Protein AF-A0A832YLA7-F1 (afdb_monomer)

Sequence (355 aa):
MLIQFLTLPILIASNVNLYVVSFLPVITLATYFAMGPGAYLYIIHNMYDKNWKEKAMVMPYLIIYSIGMSVNNTVAVLDAVLGRKNEFLRTPKYGIVKNTDDWRAKAYNLPFSQTTLLELFFGIYGILGIFIAIFSGNPIWVPIIALQTIGFLYIACLSFSHTRFKRGDSKIVYTKTKEEKMADIIHKLAMAGIVAIICFGAYSSYTGYQNDVYPMDQSIGLFDRIMASSEPKTIIADINAIKGFIPTEGNAVWLFPTETTNFSRIQADLDVMEASAVKTSAVPRDSSAFHTGMMDISLRAEIIQGNMMDIVPYMYASVSNILFTCVWIAAIIGIFTILKRKKQHLESFDKSNGV

Solvent-accessible surface area (backbone atoms only — not comparable to full-atom values): 19770 Å² total; per-residue (Å²): 111,79,65,60,70,51,47,49,62,45,60,70,69,48,88,67,63,54,80,85,52,58,61,59,63,54,49,54,50,52,50,49,44,44,67,45,64,44,45,51,46,53,50,41,44,74,74,32,77,90,53,23,67,67,57,53,68,48,42,66,58,51,52,29,49,56,50,22,46,45,57,59,53,49,52,52,52,52,34,54,75,69,69,48,87,72,81,80,75,71,80,72,82,71,80,71,84,52,97,86,55,68,64,89,79,51,92,73,61,63,74,86,53,75,58,44,56,52,27,38,48,52,16,56,51,28,52,52,40,41,54,48,27,51,75,70,73,43,55,85,53,34,65,66,42,48,52,46,20,52,8,14,39,51,46,22,52,48,51,52,71,57,40,58,87,73,78,71,86,63,86,63,92,69,79,73,49,76,65,55,53,50,49,54,50,49,51,50,50,49,50,52,47,52,52,52,46,54,53,52,50,53,50,52,51,52,53,47,40,59,69,65,38,45,38,51,58,53,32,48,56,38,33,56,49,40,55,72,52,92,48,43,72,59,39,43,53,41,51,54,51,35,59,73,47,49,62,72,63,61,55,49,42,81,88,75,64,51,74,73,42,21,27,46,50,52,52,52,53,49,53,52,47,40,54,48,32,56,55,34,61,78,43,60,81,90,37,70,66,24,55,50,42,53,51,53,48,29,55,50,35,52,55,53,40,53,35,48,62,69,30,51,65,30,53,68,61,25,71,66,52,49,52,50,51,51,54,52,53,50,52,54,53,49,53,52,50,53,53,52,55,53,52,53,52,52,58,51,52,38,62,74,70,76,106

pLDDT: mean 81.03, std 13.6, range [38.81, 97.44]

Mean predicted aligned error: 13.99 Å

Radius of gyration: 29.58 Å; Cα contacts (8 Å, |Δi|>4): 270; chains: 1; bounding box: 75×43×90 Å

Structure (mmCIF, N/CA/C/O backbone):
data_AF-A0A832YLA7-F1
#
_entry.id   AF-A0A832YLA7-F1
#
loop_
_atom_site.group_PDB
_atom_site.id
_atom_site.type_symbol
_atom_site.label_atom_id
_atom_site.label_alt_id
_atom_site.label_comp_id
_atom_site.label_asym_id
_atom_site.label_entity_id
_atom_site.label_seq_id
_atom_site.pdbx_PDB_ins_code
_atom_site.Cartn_x
_atom_site.Cartn_y
_atom_site.Cartn_z
_atom_site.occupancy
_atom_site.B_iso_or_equiv
_atom_site.auth_seq_id
_atom_site.auth_comp_id
_atom_site.auth_asym_id
_atom_site.auth_atom_id
_atom_site.pdbx_PDB_model_num
ATOM 1 N N . MET A 1 1 ? -20.862 2.359 4.156 1.00 60.72 1 MET A N 1
ATOM 2 C CA . MET A 1 1 ? -19.852 2.987 5.033 1.00 60.72 1 MET A CA 1
ATOM 3 C C . MET A 1 1 ? -18.602 2.123 5.137 1.00 60.72 1 MET A C 1
ATOM 5 O O . MET A 1 1 ? -17.594 2.514 4.583 1.00 60.72 1 MET A O 1
ATOM 9 N N . LEU A 1 2 ? -18.645 0.887 5.654 1.00 67.06 2 LEU A N 1
ATOM 10 C CA . LEU A 1 2 ? -17.456 0.002 5.604 1.00 67.06 2 LEU A CA 1
ATOM 11 C C . LEU A 1 2 ? -16.980 -0.372 4.191 1.00 67.06 2 LEU A C 1
ATOM 13 O O . LEU A 1 2 ? -15.844 -0.792 4.016 1.00 67.06 2 LEU A O 1
ATOM 17 N N . ILE A 1 3 ? -17.817 -0.157 3.173 1.00 68.12 3 ILE A N 1
ATOM 18 C CA . ILE A 1 3 ? -17.434 -0.277 1.762 1.00 68.12 3 ILE A CA 1
ATOM 19 C C . ILE A 1 3 ? -16.282 0.665 1.366 1.00 68.12 3 ILE A C 1
ATOM 21 O O . ILE A 1 3 ? -15.605 0.392 0.381 1.00 68.12 3 ILE A O 1
ATOM 25 N N . GLN A 1 4 ? -15.999 1.710 2.162 1.00 70.88 4 GLN A N 1
ATOM 26 C CA . GLN A 1 4 ? -14.770 2.506 2.053 1.00 70.88 4 GLN A CA 1
ATOM 27 C C . GLN A 1 4 ? -13.506 1.637 2.127 1.00 70.88 4 GLN A C 1
ATOM 29 O O . GLN A 1 4 ? -12.491 1.981 1.540 1.00 70.88 4 GLN A O 1
ATOM 34 N N . PHE A 1 5 ? -13.552 0.473 2.778 1.00 69.56 5 PHE A N 1
ATOM 35 C CA . PHE A 1 5 ? -12.431 -0.467 2.780 1.00 69.56 5 PHE A CA 1
ATOM 36 C C . PHE A 1 5 ? -12.062 -0.961 1.374 1.00 69.56 5 PHE A C 1
ATOM 38 O O . PHE A 1 5 ? -10.908 -1.257 1.092 1.00 69.56 5 PHE A O 1
ATOM 45 N N . LEU A 1 6 ? -13.032 -1.032 0.465 1.00 73.94 6 LEU A N 1
ATOM 46 C CA . LEU A 1 6 ? -12.788 -1.476 -0.903 1.00 73.94 6 LEU A CA 1
ATOM 47 C C . LEU A 1 6 ? -12.338 -0.330 -1.811 1.00 73.94 6 LEU A C 1
ATOM 49 O O . LEU A 1 6 ? -11.821 -0.597 -2.889 1.00 73.94 6 LEU A O 1
ATOM 53 N N . THR A 1 7 ? -12.476 0.934 -1.393 1.00 70.81 7 THR A N 1
ATOM 54 C CA . THR A 1 7 ? -12.153 2.066 -2.274 1.00 70.81 7 THR A CA 1
ATOM 55 C C . THR A 1 7 ? -10.670 2.134 -2.586 1.00 70.81 7 THR A C 1
ATOM 57 O O . THR A 1 7 ? -10.315 2.447 -3.709 1.00 70.81 7 THR A O 1
ATOM 60 N N . LEU A 1 8 ? -9.799 1.824 -1.626 1.00 70.12 8 LEU A N 1
ATOM 61 C CA . LEU A 1 8 ? -8.351 1.878 -1.825 1.00 70.12 8 LEU A CA 1
ATOM 62 C C . LEU A 1 8 ? -7.829 0.767 -2.756 1.00 70.12 8 LEU A C 1
ATOM 64 O O . LEU A 1 8 ? -7.167 1.106 -3.733 1.00 70.12 8 LEU A O 1
ATOM 68 N N . PRO A 1 9 ? -8.163 -0.523 -2.541 1.00 71.19 9 PRO A N 1
ATOM 69 C CA . PRO A 1 9 ? -7.825 -1.588 -3.485 1.00 71.19 9 PRO A CA 1
ATOM 70 C C . PRO A 1 9 ? -8.371 -1.318 -4.885 1.00 71.19 9 PRO A C 1
ATOM 72 O O . PRO A 1 9 ? -7.670 -1.551 -5.861 1.00 71.19 9 PRO A O 1
ATOM 75 N N . ILE A 1 10 ? -9.594 -0.783 -4.983 1.00 72.12 10 ILE A N 1
ATOM 76 C CA . ILE A 1 10 ? -10.178 -0.396 -6.268 1.00 72.12 10 ILE A CA 1
ATOM 77 C C . ILE A 1 10 ? -9.364 0.733 -6.895 1.00 72.12 10 ILE A C 1
ATOM 79 O O . ILE A 1 10 ? -8.965 0.572 -8.032 1.00 72.12 10 ILE A O 1
ATOM 83 N N . LEU A 1 11 ? -9.064 1.820 -6.178 1.00 68.94 11 LEU A N 1
ATOM 84 C CA . LEU A 1 11 ? -8.303 2.956 -6.718 1.00 68.94 11 LEU A CA 1
ATOM 85 C C . LEU A 1 11 ? -6.899 2.568 -7.196 1.00 68.94 11 LEU A C 1
ATOM 87 O O . LEU A 1 11 ? -6.429 3.133 -8.176 1.00 68.94 11 LEU A O 1
ATOM 91 N N . ILE A 1 12 ? -6.248 1.622 -6.514 1.00 66.88 12 ILE A N 1
ATOM 92 C CA . ILE A 1 12 ? -4.908 1.135 -6.871 1.00 66.88 12 ILE A CA 1
ATOM 93 C C . ILE A 1 12 ? -4.976 0.153 -8.050 1.00 66.88 12 ILE A C 1
ATOM 95 O O . ILE A 1 12 ? -4.161 0.238 -8.959 1.00 66.88 12 ILE A O 1
ATOM 99 N N . ALA A 1 13 ? -5.940 -0.772 -8.056 1.00 65.50 13 ALA A N 1
ATOM 100 C CA . ALA A 1 13 ? -6.081 -1.767 -9.123 1.00 65.50 13 ALA A CA 1
ATOM 101 C C . ALA A 1 13 ? -6.734 -1.196 -10.392 1.00 65.50 13 ALA A C 1
ATOM 103 O O . ALA A 1 13 ? -6.559 -1.723 -11.491 1.00 65.50 13 ALA A O 1
ATOM 104 N N . SER A 1 14 ? -7.529 -0.135 -10.257 1.00 60.91 14 SER A N 1
ATOM 105 C CA . SER A 1 14 ? -8.216 0.496 -11.370 1.00 60.91 14 SER A CA 1
ATOM 106 C C . SER A 1 14 ? -7.261 1.443 -12.095 1.00 60.91 14 SER A C 1
ATOM 108 O O . SER A 1 14 ? -7.171 2.618 -11.750 1.00 60.91 14 SER A O 1
ATOM 110 N N . ASN A 1 15 ? -6.650 0.983 -13.188 1.00 56.97 15 ASN A N 1
ATOM 111 C CA . ASN A 1 15 ? -6.078 1.853 -14.232 1.00 56.97 15 ASN A CA 1
ATOM 112 C C . ASN A 1 15 ? -7.184 2.580 -15.034 1.00 56.97 15 ASN A C 1
ATOM 114 O O . ASN A 1 15 ? -7.098 2.765 -16.249 1.00 56.97 15 ASN A O 1
ATOM 118 N N . VAL A 1 16 ? -8.287 2.950 -14.378 1.00 54.94 16 VAL A N 1
ATOM 119 C CA . VAL A 1 16 ? -9.418 3.615 -15.019 1.00 54.94 16 VAL A CA 1
ATOM 120 C C . VAL A 1 16 ? -9.084 5.093 -15.090 1.00 54.94 16 VAL A C 1
ATOM 122 O O . VAL A 1 16 ? -9.250 5.839 -14.129 1.00 54.94 16 VAL A O 1
ATOM 125 N N . ASN A 1 17 ? -8.608 5.514 -16.255 1.00 54.09 17 ASN A N 1
ATOM 126 C CA . ASN A 1 17 ? -8.418 6.916 -16.565 1.00 54.09 17 ASN A CA 1
ATOM 127 C C . ASN A 1 17 ? -9.809 7.567 -16.691 1.00 54.09 17 ASN A C 1
ATOM 129 O O . ASN A 1 17 ? -10.453 7.499 -17.742 1.00 54.09 17 ASN A O 1
ATOM 133 N N . LEU A 1 18 ? -10.317 8.150 -15.596 1.00 53.28 18 LEU A N 1
ATOM 134 C CA . LEU A 1 18 ? -11.667 8.735 -15.530 1.00 53.28 18 LEU A CA 1
ATOM 135 C C . LEU A 1 18 ? -11.881 9.869 -16.546 1.00 53.28 18 LEU A C 1
ATOM 137 O O . LEU A 1 18 ? -13.016 10.280 -16.767 1.00 53.28 18 LEU A O 1
ATOM 141 N N . TYR A 1 19 ? -10.822 10.337 -17.211 1.00 51.25 19 TYR A N 1
ATOM 142 C CA . TYR A 1 19 ? -10.905 11.291 -18.312 1.00 51.25 19 TYR A CA 1
ATOM 143 C C . TYR A 1 19 ? -11.638 10.727 -19.543 1.00 51.25 19 TYR A C 1
ATOM 145 O O . TYR A 1 19 ? -12.353 11.463 -20.219 1.00 51.25 19 TYR A O 1
ATOM 153 N N . VAL A 1 20 ? -11.538 9.416 -19.801 1.00 54.56 20 VAL A N 1
ATOM 154 C CA . VAL A 1 20 ? -12.172 8.759 -20.964 1.00 54.56 20 VAL A CA 1
ATOM 155 C C . VAL A 1 20 ? -13.674 8.514 -20.733 1.00 54.56 20 VAL A C 1
ATOM 157 O O . VAL A 1 20 ? -14.444 8.432 -21.686 1.00 54.56 20 VAL A O 1
ATOM 160 N N . VAL A 1 21 ? -14.123 8.472 -19.468 1.00 56.97 21 VAL A N 1
ATOM 161 C CA . VAL A 1 21 ? -15.538 8.286 -19.084 1.00 56.97 21 VAL A CA 1
ATOM 162 C C . VAL A 1 21 ? -15.967 9.313 -18.024 1.00 56.97 21 VAL A C 1
ATOM 164 O O . VAL A 1 21 ? -16.554 8.982 -16.994 1.00 56.97 21 VAL A O 1
ATOM 167 N N . SER A 1 22 ? -15.669 10.590 -18.285 1.00 61.44 22 SER A N 1
ATOM 168 C CA . SER A 1 22 ? -15.817 11.712 -17.338 1.00 61.44 22 SER A CA 1
ATOM 169 C C . SER A 1 22 ? -17.222 11.860 -16.722 1.00 61.44 22 SER A C 1
ATOM 171 O O . SER A 1 22 ? -17.369 12.340 -15.598 1.00 61.44 22 SER A O 1
ATOM 173 N N . PHE A 1 23 ? -18.272 11.400 -17.410 1.00 69.88 23 PHE A N 1
ATOM 174 C CA . PHE A 1 23 ? -19.659 11.599 -16.982 1.00 69.88 23 PHE A CA 1
ATOM 175 C C . PHE A 1 23 ? -20.154 10.593 -15.926 1.00 69.88 23 PHE A C 1
ATOM 177 O O . PHE A 1 23 ? -20.950 10.964 -15.062 1.00 69.88 23 PHE A O 1
ATOM 184 N N . LEU A 1 24 ? -19.684 9.338 -15.938 1.00 71.50 24 LEU A N 1
ATOM 185 C CA . LEU A 1 24 ? -20.201 8.301 -15.027 1.00 71.50 24 LEU A CA 1
ATOM 186 C C . LEU A 1 24 ? -19.963 8.619 -13.540 1.00 71.50 24 LEU A C 1
ATOM 188 O O . LEU A 1 24 ? -20.919 8.530 -12.765 1.00 71.50 24 LEU A O 1
ATOM 192 N N . PRO A 1 25 ? -18.761 9.043 -13.106 1.00 72.56 25 PRO A N 1
ATOM 193 C CA . PRO A 1 25 ? -18.528 9.376 -11.702 1.00 72.56 25 PRO A CA 1
ATOM 194 C C . PRO A 1 25 ? -19.379 10.563 -11.237 1.00 72.56 25 PRO A C 1
ATOM 196 O O . PRO A 1 25 ? -19.907 10.557 -10.125 1.00 72.56 25 PRO A O 1
ATOM 199 N N . VAL A 1 26 ? -19.579 11.553 -12.112 1.00 77.88 26 VAL A N 1
ATOM 200 C CA . VAL A 1 26 ? -20.424 12.722 -11.834 1.00 77.88 26 VAL A CA 1
ATOM 201 C C . VAL A 1 26 ? -21.878 12.303 -11.634 1.00 77.88 26 VAL A C 1
ATOM 203 O O . VAL A 1 26 ? -22.492 12.734 -10.658 1.00 77.88 26 VAL A O 1
ATOM 206 N N . ILE A 1 27 ? -22.413 11.416 -12.485 1.00 83.12 27 ILE A N 1
ATOM 207 C CA . ILE A 1 27 ? -23.752 10.846 -12.279 1.00 83.12 27 ILE A CA 1
ATOM 208 C C . ILE A 1 27 ? -23.813 10.117 -10.941 1.00 83.12 27 ILE A C 1
ATOM 210 O O . ILE A 1 27 ? -24.736 10.358 -10.173 1.00 83.12 27 ILE A O 1
ATOM 214 N N . THR A 1 28 ? -22.839 9.256 -10.626 1.00 78.31 28 THR A N 1
ATOM 215 C CA . THR A 1 28 ? -22.884 8.488 -9.371 1.00 78.31 28 THR A CA 1
ATOM 216 C C . THR A 1 28 ? -22.879 9.387 -8.137 1.00 78.31 28 THR A C 1
ATOM 218 O O . THR A 1 28 ? -23.646 9.145 -7.206 1.00 78.31 28 THR A O 1
ATOM 221 N N . LEU A 1 29 ? -22.095 10.469 -8.150 1.00 79.94 29 LEU A N 1
ATOM 222 C CA . LEU A 1 29 ? -22.118 11.496 -7.110 1.00 79.94 29 LEU A CA 1
ATOM 223 C C . LEU A 1 29 ? -23.464 12.213 -7.059 1.00 79.94 29 LEU A C 1
ATOM 225 O O . LEU A 1 29 ? -24.044 12.334 -5.983 1.00 79.94 29 LEU A O 1
ATOM 229 N N . ALA A 1 30 ? -23.982 12.659 -8.204 1.00 84.62 30 ALA A N 1
ATOM 230 C CA . ALA A 1 30 ? -25.264 13.349 -8.279 1.00 84.62 30 ALA A CA 1
ATOM 231 C C . ALA A 1 30 ? -26.405 12.467 -7.751 1.00 84.62 30 ALA A C 1
ATOM 233 O O . ALA A 1 30 ? -27.198 12.923 -6.931 1.00 84.62 30 ALA A O 1
ATOM 234 N N . THR A 1 31 ? -26.447 11.191 -8.137 1.00 85.19 31 THR A N 1
ATOM 235 C CA . THR A 1 31 ? -27.413 10.210 -7.631 1.00 85.19 31 THR A CA 1
ATOM 236 C C . THR A 1 31 ? -27.228 9.967 -6.136 1.00 85.19 31 THR A C 1
ATOM 238 O O . THR A 1 31 ? -28.215 9.970 -5.404 1.00 85.19 31 THR A O 1
ATOM 241 N N . TYR A 1 32 ? -25.992 9.818 -5.650 1.00 83.81 32 TYR A N 1
ATOM 242 C CA . TYR A 1 32 ? -25.710 9.645 -4.221 1.00 83.81 32 TYR A CA 1
ATOM 243 C C . TYR A 1 32 ? -26.193 10.843 -3.392 1.00 83.81 32 TYR A C 1
ATOM 245 O O . TYR A 1 32 ? -26.870 10.669 -2.377 1.00 83.81 32 TYR A O 1
ATOM 253 N N . PHE A 1 33 ? -25.902 12.065 -3.843 1.00 85.00 33 PHE A N 1
ATOM 254 C CA . PHE A 1 33 ? -26.351 13.284 -3.176 1.00 85.00 33 PHE A CA 1
ATOM 255 C C . PHE A 1 33 ? -27.866 13.468 -3.262 1.00 85.00 33 PHE A C 1
ATOM 257 O O . PHE A 1 33 ? -28.482 13.836 -2.263 1.00 85.00 33 PHE A O 1
ATOM 264 N N . ALA A 1 34 ? -28.475 13.187 -4.415 1.00 86.88 34 ALA A N 1
ATOM 265 C CA . ALA A 1 34 ? -29.913 13.318 -4.613 1.00 86.88 34 ALA A CA 1
ATOM 266 C C . ALA A 1 34 ? -30.704 12.299 -3.781 1.00 86.88 34 ALA A C 1
ATOM 268 O O . ALA A 1 34 ? -31.639 12.683 -3.085 1.00 86.88 34 ALA A O 1
ATOM 269 N N . MET A 1 35 ? -30.322 11.017 -3.808 1.00 84.12 35 MET A N 1
ATOM 270 C CA . MET A 1 35 ? -31.043 9.956 -3.092 1.00 84.12 35 MET A CA 1
ATOM 271 C C . MET A 1 35 ? -30.726 9.913 -1.595 1.00 84.12 35 MET A C 1
ATOM 273 O O . MET A 1 35 ? -31.569 9.481 -0.815 1.00 84.12 35 MET A O 1
ATOM 277 N N . GLY A 1 36 ? -29.532 10.339 -1.180 1.00 83.50 36 GLY A N 1
ATOM 278 C CA . GLY A 1 36 ? -29.152 10.400 0.228 1.00 83.50 36 GLY A CA 1
ATOM 279 C C . GLY A 1 36 ? -29.579 11.727 0.874 1.00 83.50 36 GLY A C 1
ATOM 280 O O . GLY A 1 36 ? -30.744 11.878 1.248 1.00 83.50 36 GLY A O 1
ATOM 281 N N . PRO A 1 37 ? -28.663 12.705 1.025 1.00 85.38 37 PRO A N 1
ATOM 282 C CA . PRO A 1 37 ? -28.965 13.989 1.663 1.00 85.38 37 PRO A CA 1
ATOM 283 C C . PRO A 1 37 ? -30.142 14.751 1.035 1.00 85.38 37 PRO A C 1
ATOM 285 O O . PRO A 1 37 ? -30.946 15.332 1.759 1.00 85.38 37 PRO A O 1
ATOM 288 N N . GLY A 1 38 ? -30.268 14.744 -0.295 1.00 87.88 38 GLY A N 1
ATOM 289 C CA . GLY A 1 38 ? -31.299 15.481 -1.030 1.00 87.88 38 GLY A CA 1
ATOM 290 C C . GLY A 1 38 ? -32.716 14.993 -0.729 1.00 87.88 38 GLY A C 1
ATOM 291 O O . GLY A 1 38 ? -33.580 15.791 -0.367 1.00 87.88 38 GLY A O 1
ATOM 292 N N . ALA A 1 39 ? -32.945 13.681 -0.795 1.00 88.38 39 ALA A N 1
ATOM 293 C CA . ALA A 1 39 ? -34.225 13.074 -0.440 1.00 88.38 39 ALA A CA 1
ATOM 294 C C . ALA A 1 39 ? -34.581 13.342 1.028 1.00 88.38 39 ALA A C 1
ATOM 296 O O . ALA A 1 39 ? -35.725 13.660 1.348 1.00 88.38 39 ALA A O 1
ATOM 297 N N . TYR A 1 40 ? -33.592 13.286 1.922 1.00 87.06 40 TYR A N 1
ATOM 298 C CA . TYR A 1 40 ? -33.813 13.568 3.337 1.00 87.06 40 TYR A CA 1
ATOM 299 C C . TYR A 1 40 ? -34.153 15.048 3.585 1.00 87.06 40 TYR A C 1
ATOM 301 O O . TYR A 1 40 ? -35.036 15.349 4.386 1.00 87.06 40 TYR A O 1
ATOM 309 N N . LEU A 1 41 ? -33.518 15.980 2.863 1.00 89.56 41 LEU A N 1
ATOM 310 C CA . LEU A 1 41 ? -33.863 17.408 2.902 1.00 89.56 41 LEU A CA 1
ATOM 311 C C . LEU A 1 41 ? -35.286 17.657 2.405 1.00 89.56 41 LEU A C 1
ATOM 313 O O . LEU A 1 41 ? -36.013 18.433 3.023 1.00 89.56 41 LEU A O 1
ATOM 317 N N . TYR A 1 42 ? -35.696 16.970 1.338 1.00 89.69 42 TYR A N 1
ATOM 318 C CA . TYR A 1 42 ? -37.059 17.040 0.816 1.00 89.69 42 TYR A CA 1
ATOM 319 C C . TYR A 1 42 ? -38.091 16.549 1.843 1.00 89.69 42 TYR A C 1
ATOM 321 O O . TYR A 1 42 ? -39.100 17.212 2.081 1.00 89.69 42 TYR A O 1
ATOM 329 N N . ILE A 1 43 ? -37.807 15.437 2.528 1.00 89.19 43 ILE A N 1
ATOM 330 C CA . ILE A 1 43 ? -38.665 14.927 3.608 1.00 89.19 43 ILE A CA 1
ATOM 331 C C . ILE A 1 43 ? -38.741 15.929 4.768 1.00 89.19 43 ILE A C 1
ATOM 333 O O . ILE A 1 43 ? -39.836 16.231 5.240 1.00 89.19 43 ILE A O 1
ATOM 337 N N . ILE A 1 44 ? -37.606 16.482 5.215 1.00 89.19 44 ILE A N 1
ATOM 338 C CA . ILE A 1 44 ? -37.584 17.484 6.295 1.00 89.19 44 ILE A CA 1
ATOM 339 C C . ILE A 1 44 ? -38.382 18.728 5.908 1.00 89.19 44 ILE A C 1
ATOM 341 O O . ILE A 1 44 ? -39.106 19.265 6.747 1.00 89.19 44 ILE A O 1
ATOM 345 N N . HIS A 1 45 ? -38.258 19.178 4.660 1.00 89.69 45 HIS A N 1
ATOM 346 C CA . HIS A 1 45 ? -39.016 20.311 4.149 1.00 89.69 45 HIS A CA 1
ATOM 347 C C . HIS A 1 45 ? -40.524 20.059 4.253 1.00 89.69 45 HIS A C 1
ATOM 349 O O . HIS A 1 45 ? -41.224 20.865 4.858 1.00 89.69 45 HIS A O 1
ATOM 355 N N . ASN A 1 46 ? -40.992 18.901 3.781 1.00 89.56 46 ASN A N 1
ATOM 356 C CA . ASN A 1 46 ? -42.412 18.542 3.807 1.00 89.56 46 ASN A CA 1
ATOM 357 C C . ASN A 1 46 ? -42.958 18.278 5.221 1.00 89.56 46 ASN A C 1
ATOM 359 O O . ASN A 1 46 ? -44.146 18.463 5.464 1.00 89.56 46 ASN A O 1
ATOM 363 N N . MET A 1 47 ? -42.124 17.816 6.157 1.00 90.12 47 MET A N 1
ATOM 364 C CA . MET A 1 47 ? -42.559 17.514 7.527 1.00 90.12 47 MET A CA 1
ATOM 365 C C . MET A 1 47 ? -42.541 18.726 8.467 1.00 90.12 47 MET A C 1
ATOM 367 O O . MET A 1 47 ? -43.280 18.736 9.450 1.00 90.12 47 MET A O 1
ATOM 371 N N . TYR A 1 48 ? -41.674 19.715 8.223 1.00 84.19 48 TYR A N 1
ATOM 372 C CA . TYR A 1 48 ? -41.364 20.772 9.195 1.00 84.19 48 TYR A CA 1
ATOM 373 C C . TYR A 1 48 ? -41.524 22.201 8.653 1.00 84.19 48 TYR A C 1
ATOM 375 O O . TYR A 1 48 ? -40.810 23.090 9.111 1.00 84.19 48 TYR A O 1
ATOM 383 N N . ASP A 1 49 ? -42.463 22.432 7.731 1.00 80.06 49 ASP A N 1
ATOM 384 C CA . ASP A 1 49 ? -42.920 23.715 7.147 1.00 80.06 49 ASP A CA 1
ATOM 385 C C . ASP A 1 49 ? -42.194 25.008 7.578 1.00 80.06 49 ASP A C 1
ATOM 387 O O . ASP A 1 49 ? -41.524 25.641 6.769 1.00 80.06 49 ASP A O 1
ATOM 391 N N . LYS A 1 50 ? -42.318 25.451 8.841 1.00 81.81 50 LYS A N 1
ATOM 392 C CA . LYS A 1 50 ? -41.706 26.711 9.321 1.00 81.81 50 LYS A CA 1
ATOM 393 C C . LYS A 1 50 ? -40.288 26.556 9.886 1.00 81.81 50 LYS A C 1
ATOM 395 O O . LYS A 1 50 ? -39.489 27.480 9.769 1.00 81.81 50 LYS A O 1
ATOM 400 N N . ASN A 1 51 ? -39.951 25.389 10.438 1.00 86.81 51 ASN A N 1
ATOM 401 C CA . ASN A 1 51 ? -38.683 25.129 11.139 1.00 86.81 51 ASN A CA 1
ATOM 402 C C . ASN A 1 51 ? -37.736 24.204 10.349 1.00 86.81 51 ASN A C 1
ATOM 404 O O . ASN A 1 51 ? -36.721 23.745 10.879 1.00 86.81 51 ASN A O 1
ATOM 408 N N . TRP A 1 52 ? -38.041 23.912 9.080 1.00 87.38 52 TRP A N 1
ATOM 409 C CA . TRP A 1 52 ? -37.270 22.971 8.260 1.00 87.38 52 TRP A CA 1
ATOM 410 C C . TRP A 1 52 ? -35.796 23.360 8.129 1.00 87.38 52 TRP A C 1
ATOM 412 O O . TRP A 1 52 ? -34.946 22.477 8.101 1.00 87.38 52 TRP A O 1
ATOM 422 N N . LYS A 1 53 ? -35.472 24.663 8.102 1.00 86.94 53 LYS A N 1
ATOM 423 C CA . LYS A 1 53 ? -34.087 25.154 8.000 1.00 86.94 53 LYS A CA 1
ATOM 424 C C . LYS A 1 53 ? -33.255 24.763 9.218 1.00 86.94 53 LYS A C 1
ATOM 426 O O . LYS A 1 53 ? -32.154 24.246 9.062 1.00 86.94 53 LYS A O 1
ATOM 431 N N . GLU A 1 54 ? -33.799 24.943 10.421 1.00 87.50 54 GLU A N 1
ATOM 432 C CA . GLU A 1 54 ? -33.127 24.546 11.664 1.00 87.50 54 GLU A CA 1
ATOM 433 C C . GLU A 1 54 ? -32.897 23.032 11.700 1.00 87.50 54 GLU A C 1
ATOM 435 O O . GLU A 1 54 ? -31.807 22.571 12.032 1.00 87.50 54 GLU A O 1
ATOM 440 N N . LYS A 1 55 ? -33.901 22.243 11.295 1.00 85.50 55 LYS A N 1
ATOM 441 C CA . LYS A 1 55 ? -33.791 20.777 11.230 1.00 85.50 55 LYS A CA 1
ATOM 442 C C . LYS A 1 55 ? -32.822 20.310 10.142 1.00 85.50 55 LYS A C 1
ATOM 444 O O . LYS A 1 55 ? -32.068 19.367 10.370 1.00 85.50 55 LYS A O 1
ATOM 449 N N . ALA A 1 56 ? -32.785 20.994 9.003 1.00 87.44 56 ALA A N 1
ATOM 450 C CA . ALA A 1 56 ? -31.839 20.734 7.926 1.00 87.44 56 ALA A CA 1
ATOM 451 C C . ALA A 1 56 ? -30.390 21.010 8.358 1.00 87.44 56 ALA A C 1
ATOM 453 O O . ALA A 1 56 ? -29.508 20.224 8.026 1.00 87.44 56 ALA A O 1
ATOM 454 N N . MET A 1 57 ? -30.135 22.051 9.162 1.00 88.00 57 MET A N 1
ATOM 455 C CA . MET A 1 57 ? -28.789 22.346 9.685 1.00 88.00 57 MET A CA 1
ATOM 456 C C . MET A 1 57 ? -28.253 21.277 10.650 1.00 88.00 57 MET A C 1
ATOM 458 O O . MET A 1 57 ? -27.041 21.147 10.802 1.00 88.00 57 MET A O 1
ATOM 462 N N . VAL A 1 58 ? -29.124 20.479 11.274 1.00 87.62 58 VAL A N 1
ATOM 463 C CA . VAL A 1 58 ? -28.717 19.344 12.125 1.00 87.62 58 VAL A CA 1
ATOM 464 C C . VAL A 1 58 ? -28.288 18.133 11.283 1.00 87.62 58 VAL A C 1
ATOM 466 O O . VAL A 1 58 ? -27.525 17.285 11.747 1.00 87.62 58 VAL A O 1
ATOM 469 N N . MET A 1 59 ? -28.727 18.049 10.025 1.00 86.81 59 MET A N 1
ATOM 470 C CA . MET A 1 59 ? -28.501 16.884 9.170 1.00 86.81 59 MET A CA 1
ATOM 471 C C . MET A 1 59 ? -27.022 16.568 8.910 1.00 86.81 59 MET A C 1
ATOM 473 O O . MET A 1 59 ? -26.666 15.400 9.062 1.00 86.81 59 MET A O 1
ATOM 477 N N . PRO A 1 60 ? -26.135 17.527 8.573 1.00 87.50 60 PRO A N 1
ATOM 478 C CA . PRO A 1 60 ? -24.718 17.220 8.381 1.00 87.50 60 PRO A CA 1
ATOM 479 C C . PRO A 1 60 ? -24.091 16.559 9.614 1.00 87.50 60 PRO A C 1
ATOM 481 O O . PRO A 1 60 ? -23.360 15.579 9.482 1.00 87.50 60 PRO A O 1
ATOM 484 N N . TYR A 1 61 ? -24.446 17.027 10.816 1.00 88.06 61 TYR A N 1
ATOM 485 C CA . TYR A 1 61 ? -23.992 16.422 12.069 1.00 88.06 61 TYR A CA 1
ATOM 486 C C . TYR A 1 61 ? -24.508 14.990 12.231 1.00 88.06 61 TYR A C 1
ATOM 488 O O . TYR A 1 61 ? -23.736 14.099 12.579 1.00 88.06 61 TYR A O 1
ATOM 496 N N . LEU A 1 62 ? -25.789 14.747 11.932 1.00 88.44 62 LEU A N 1
ATOM 497 C CA . LEU A 1 62 ? -26.376 13.405 11.986 1.00 88.44 62 LEU A CA 1
ATOM 498 C C . LEU A 1 62 ? -25.734 12.448 10.982 1.00 88.44 62 LEU A C 1
ATOM 500 O O . LEU A 1 62 ? -25.502 11.291 11.328 1.00 88.44 62 LEU A O 1
ATOM 504 N N . ILE A 1 63 ? -25.428 12.912 9.768 1.00 88.38 63 ILE A N 1
ATOM 505 C CA . ILE A 1 63 ? -24.757 12.107 8.741 1.00 88.38 63 ILE A CA 1
ATOM 506 C C . ILE A 1 63 ? -23.365 11.706 9.231 1.00 88.38 63 ILE A C 1
ATOM 508 O O . ILE A 1 63 ? -23.065 10.516 9.288 1.00 88.38 63 ILE A O 1
ATOM 512 N N . ILE A 1 64 ? -22.545 12.675 9.649 1.00 90.06 64 ILE A N 1
ATOM 513 C CA . ILE A 1 64 ? -21.183 12.425 10.151 1.00 90.06 64 ILE A CA 1
ATOM 514 C C . ILE A 1 64 ? -21.217 11.455 11.340 1.00 90.06 64 ILE A C 1
ATOM 516 O O . ILE A 1 64 ? -20.472 10.474 11.364 1.00 90.06 64 ILE A O 1
ATOM 520 N N . TYR A 1 65 ? -22.124 11.684 12.293 1.00 89.75 65 TYR A N 1
ATOM 521 C CA . TYR A 1 65 ? -22.285 10.832 13.469 1.00 89.75 65 TYR A CA 1
ATOM 522 C C . TYR A 1 65 ? -22.722 9.404 13.105 1.00 89.75 65 TYR A C 1
ATOM 524 O O . TYR A 1 65 ? -22.127 8.433 13.574 1.00 89.75 65 TYR A O 1
ATOM 532 N N . SER A 1 66 ? -23.723 9.260 12.230 1.00 88.25 66 SER A N 1
ATOM 533 C CA . SER A 1 66 ? -24.243 7.954 11.794 1.00 88.25 66 SER A CA 1
ATOM 534 C C . SER A 1 66 ? -23.191 7.147 11.040 1.00 88.25 66 SER A C 1
ATOM 536 O O . SER A 1 66 ? -23.097 5.930 11.212 1.00 88.25 66 SER A O 1
ATOM 538 N N . ILE A 1 67 ? -22.377 7.821 10.224 1.00 88.69 67 ILE A N 1
ATOM 539 C CA . ILE A 1 67 ? -21.265 7.190 9.518 1.00 88.69 67 ILE A CA 1
ATOM 540 C C . ILE A 1 67 ? -20.212 6.701 10.512 1.00 88.69 67 ILE A C 1
ATOM 542 O O . ILE A 1 67 ? -19.830 5.531 10.453 1.00 88.69 67 ILE A O 1
ATOM 546 N N . GLY A 1 68 ? -19.786 7.550 11.449 1.00 88.25 68 GLY A N 1
ATOM 547 C CA . GLY A 1 68 ? -18.778 7.179 12.441 1.00 88.25 68 GLY A CA 1
ATOM 548 C C . GLY A 1 68 ? -19.203 5.996 13.320 1.00 88.25 68 GLY A C 1
ATOM 549 O O . GLY A 1 68 ? -18.417 5.082 13.551 1.00 88.25 68 GLY A O 1
ATOM 550 N N . MET A 1 69 ? -20.479 5.945 13.716 1.00 88.38 69 MET A N 1
ATOM 551 C CA . MET A 1 69 ? -21.058 4.852 14.513 1.00 88.38 69 MET A CA 1
ATOM 552 C C . MET A 1 69 ? -21.161 3.510 13.764 1.00 88.38 69 MET A C 1
ATOM 554 O O . MET A 1 69 ? -21.448 2.479 14.376 1.00 88.38 69 MET A O 1
ATOM 558 N N . SER A 1 70 ? -20.939 3.484 12.445 1.00 90.44 70 SER A N 1
ATOM 559 C CA . SER A 1 70 ? -21.124 2.271 11.637 1.00 90.44 70 SER A CA 1
ATOM 560 C C . SER A 1 70 ? -20.174 1.127 12.011 1.00 90.44 70 SER A C 1
ATOM 562 O O . SER A 1 70 ? -20.567 -0.037 11.903 1.00 90.44 70 SER A O 1
ATOM 564 N N . VAL A 1 71 ? -18.967 1.428 12.505 1.00 86.19 71 VAL A N 1
ATOM 565 C CA . VAL A 1 71 ? -18.001 0.417 12.974 1.00 86.19 71 VAL A CA 1
ATOM 566 C C . VAL A 1 71 ? -18.542 -0.294 14.209 1.00 86.19 71 VAL A C 1
ATOM 568 O O . VAL A 1 71 ? -18.648 -1.520 14.217 1.00 86.19 71 VAL A O 1
ATOM 571 N N . ASN A 1 72 ? -18.957 0.474 15.219 1.00 85.31 72 ASN A N 1
ATOM 572 C CA . ASN A 1 72 ? -19.549 -0.059 16.442 1.00 85.31 72 ASN A CA 1
ATOM 573 C C . ASN A 1 72 ? -20.803 -0.902 16.145 1.00 85.31 72 ASN A C 1
ATOM 575 O O . ASN A 1 72 ? -20.929 -2.030 16.621 1.00 85.31 72 ASN A O 1
ATOM 579 N N . ASN A 1 73 ? -21.683 -0.403 15.270 1.00 88.06 73 ASN A N 1
ATOM 580 C CA . ASN A 1 73 ? -22.872 -1.141 14.840 1.00 88.06 73 ASN A CA 1
ATOM 581 C C . ASN A 1 73 ? -22.513 -2.464 14.146 1.00 88.06 73 ASN A C 1
ATOM 583 O O . ASN A 1 73 ? -23.150 -3.483 14.397 1.00 88.06 73 ASN A O 1
ATOM 587 N N . THR A 1 74 ? -21.477 -2.474 13.304 1.00 88.06 74 THR A N 1
ATOM 588 C CA . THR A 1 74 ? -21.047 -3.692 12.599 1.00 88.06 74 THR A CA 1
ATOM 589 C C . THR A 1 74 ? -20.486 -4.728 13.563 1.00 88.06 74 THR A C 1
ATOM 591 O O . THR A 1 74 ? -20.834 -5.902 13.465 1.00 88.06 74 THR A O 1
ATOM 594 N N . VAL A 1 75 ? -19.662 -4.305 14.523 1.00 83.94 75 VAL A N 1
ATOM 595 C CA . VAL A 1 75 ? -19.130 -5.206 15.554 1.00 83.94 75 VAL A CA 1
ATOM 596 C C . VAL A 1 75 ? -20.268 -5.817 16.371 1.00 83.94 75 VAL A C 1
ATOM 598 O O . VAL A 1 75 ? -20.274 -7.025 16.585 1.00 83.94 75 VAL A O 1
ATOM 601 N N . ALA A 1 76 ? -21.282 -5.027 16.737 1.00 83.94 76 ALA A N 1
ATOM 602 C CA . ALA A 1 76 ? -22.456 -5.535 17.444 1.00 83.94 76 ALA A CA 1
ATOM 603 C C . ALA A 1 76 ? -23.243 -6.579 16.628 1.00 83.94 76 ALA A C 1
ATOM 605 O O . ALA A 1 76 ? -23.661 -7.594 17.186 1.00 83.94 76 ALA A O 1
ATOM 606 N N . VAL A 1 77 ? -23.413 -6.371 15.315 1.00 86.06 77 VAL A N 1
ATOM 607 C CA . VAL A 1 77 ? -24.053 -7.357 14.424 1.00 86.06 77 VAL A CA 1
ATOM 608 C C . VAL A 1 77 ? -23.226 -8.642 14.344 1.00 86.06 77 VAL A C 1
ATOM 610 O O . VAL A 1 77 ? -23.786 -9.728 14.477 1.00 86.06 77 VAL A O 1
ATOM 613 N N . LEU A 1 78 ? -21.904 -8.541 14.174 1.00 85.06 78 LEU A N 1
ATOM 614 C CA . LEU A 1 78 ? -21.019 -9.710 14.124 1.00 85.06 78 LEU A CA 1
ATOM 615 C C . LEU A 1 78 ? -21.032 -10.494 15.440 1.00 85.06 78 LEU A C 1
ATOM 617 O O . LEU A 1 78 ? -21.130 -11.719 15.421 1.00 85.06 78 LEU A O 1
ATOM 621 N N . ASP A 1 79 ? -20.984 -9.805 16.580 1.00 82.44 79 ASP A N 1
ATOM 622 C CA . ASP A 1 79 ? -21.062 -10.449 17.891 1.00 82.44 79 ASP A CA 1
ATOM 623 C C . ASP A 1 79 ? -22.417 -11.148 18.098 1.00 82.44 79 ASP A C 1
ATOM 625 O O . ASP A 1 79 ? -22.447 -12.264 18.623 1.00 82.44 79 ASP A O 1
ATOM 629 N N . ALA A 1 80 ? -23.519 -10.557 17.621 1.00 84.69 80 ALA A N 1
ATOM 630 C CA . ALA A 1 80 ? -24.843 -11.178 17.658 1.00 84.69 80 ALA A CA 1
ATOM 631 C C . ALA A 1 80 ? -24.926 -12.441 16.783 1.00 84.69 80 ALA A C 1
ATOM 633 O O . ALA A 1 80 ? -25.423 -13.469 17.242 1.00 84.69 80 ALA A O 1
ATOM 634 N N . VAL A 1 81 ? -24.396 -12.395 15.555 1.00 86.69 81 VAL A N 1
ATOM 635 C CA . VAL A 1 81 ? -24.359 -13.550 14.634 1.00 86.69 81 VAL A CA 1
ATOM 636 C C . VAL A 1 81 ? -23.498 -14.684 15.196 1.00 86.69 81 VAL A C 1
ATOM 638 O O . VAL A 1 81 ? -23.869 -15.850 15.098 1.00 86.69 81 VAL A O 1
ATOM 641 N N . LEU A 1 82 ? -22.374 -14.354 15.835 1.00 86.94 82 LEU A N 1
ATOM 642 C CA . LEU A 1 82 ? -21.467 -15.324 16.456 1.00 86.94 82 LEU A CA 1
ATOM 643 C C . LEU A 1 82 ? -21.946 -15.813 17.836 1.00 86.94 82 LEU A C 1
ATOM 645 O O . LEU A 1 82 ? -21.214 -16.532 18.519 1.00 86.94 82 LEU A O 1
ATOM 649 N N . GLY A 1 83 ? -23.145 -15.413 18.277 1.00 80.56 83 GLY A N 1
ATOM 650 C CA . GLY A 1 83 ? -23.729 -15.830 19.554 1.00 80.56 83 GLY A CA 1
ATOM 651 C C . GLY A 1 83 ? -22.963 -15.331 20.784 1.00 80.56 83 GLY A C 1
ATOM 652 O O . GLY A 1 83 ? -23.118 -15.874 21.883 1.00 80.56 83 GLY A O 1
ATOM 653 N N . ARG A 1 84 ? -22.117 -14.307 20.629 1.00 76.75 84 ARG A N 1
ATOM 654 C CA . ARG A 1 84 ? -21.363 -13.715 21.734 1.00 76.75 84 ARG A CA 1
ATOM 655 C C . ARG A 1 84 ? -22.290 -12.819 22.545 1.00 76.75 84 ARG A C 1
ATOM 657 O O . ARG A 1 84 ? -22.903 -11.888 22.032 1.00 76.75 84 ARG A O 1
ATOM 664 N N . LYS A 1 85 ? -22.366 -13.070 23.852 1.00 68.69 85 LYS A N 1
ATOM 665 C CA . LYS A 1 85 ? -23.099 -12.204 24.781 1.00 68.69 85 LYS A CA 1
ATOM 666 C C . LYS A 1 85 ? -22.257 -10.963 25.069 1.00 68.69 85 LYS A C 1
ATOM 668 O O . LYS A 1 85 ? -21.401 -10.994 25.949 1.00 68.69 85 LYS A O 1
ATOM 673 N N . ASN A 1 86 ? -22.476 -9.884 24.323 1.00 63.34 86 ASN A N 1
ATOM 674 C CA . ASN A 1 86 ? -21.985 -8.573 24.736 1.00 63.34 86 ASN A CA 1
ATOM 675 C C . ASN A 1 86 ? -22.896 -8.013 25.829 1.00 63.34 86 ASN A C 1
ATOM 677 O O . ASN A 1 86 ? -24.119 -7.993 25.682 1.00 63.34 86 ASN A O 1
ATOM 681 N N . GLU A 1 87 ? -22.301 -7.535 26.922 1.00 59.88 87 GLU A N 1
ATOM 682 C CA . GLU A 1 87 ? -23.029 -6.699 27.867 1.00 59.88 87 GLU A CA 1
ATOM 683 C C . GLU A 1 87 ? -23.352 -5.384 27.165 1.00 59.88 87 GLU A C 1
ATOM 685 O O . GLU A 1 87 ? -22.460 -4.608 26.818 1.00 59.88 87 GLU A O 1
ATOM 690 N N . PHE A 1 88 ? -24.640 -5.134 26.940 1.00 59.78 88 PHE A N 1
ATOM 691 C CA . PHE A 1 88 ? -25.100 -3.808 26.573 1.00 59.78 88 PHE A CA 1
ATOM 692 C C . PHE A 1 88 ? -24.836 -2.889 27.766 1.00 59.78 88 PHE A C 1
ATOM 694 O O . PHE A 1 88 ? -25.646 -2.797 28.695 1.00 59.78 88 PHE A O 1
ATOM 701 N N . LEU A 1 89 ? -23.662 -2.254 27.770 1.00 58.34 89 LEU A N 1
ATOM 702 C CA . LEU A 1 89 ? -23.338 -1.216 28.732 1.00 58.34 89 LEU A CA 1
ATOM 703 C C . LEU A 1 89 ? -24.375 -0.117 28.534 1.00 58.34 89 LEU A C 1
ATOM 705 O O . LEU A 1 89 ? -24.388 0.577 27.517 1.00 58.34 89 LEU A O 1
ATOM 709 N N . ARG A 1 90 ? -25.306 -0.015 29.486 1.00 57.41 90 ARG A N 1
ATOM 710 C CA . ARG A 1 90 ? -26.346 1.010 29.443 1.00 57.41 90 ARG A CA 1
ATOM 711 C C . ARG A 1 90 ? -25.659 2.366 29.332 1.00 57.41 90 ARG A C 1
ATOM 713 O O . ARG A 1 90 ? -24.664 2.617 30.012 1.00 57.41 90 ARG A O 1
ATOM 720 N N . THR A 1 91 ? -26.211 3.234 28.489 1.00 57.50 91 THR A N 1
ATOM 721 C CA . THR A 1 91 ? -25.742 4.613 28.331 1.00 57.50 91 THR A CA 1
ATOM 722 C C . THR A 1 91 ? -25.551 5.258 29.707 1.00 57.50 91 THR A C 1
ATOM 724 O O . THR A 1 91 ? -26.507 5.264 30.496 1.00 57.50 91 THR A O 1
ATOM 727 N N . PRO A 1 92 ? -24.354 5.783 30.013 1.00 58.69 92 PRO A N 1
ATOM 728 C CA . PRO A 1 92 ? -24.067 6.388 31.303 1.00 58.69 92 PRO A CA 1
ATOM 729 C C . PRO A 1 92 ? -25.064 7.501 31.636 1.00 58.69 92 PRO A C 1
ATOM 731 O O . PRO A 1 92 ? -25.220 8.461 30.882 1.00 58.69 92 PRO A O 1
ATOM 734 N N . LYS A 1 93 ? -25.754 7.391 32.773 1.00 62.97 93 LYS A N 1
ATOM 735 C CA . LYS A 1 93 ? -26.630 8.457 33.274 1.00 62.97 93 LYS A CA 1
ATOM 736 C C . LYS A 1 93 ? -25.832 9.320 34.246 1.00 62.97 93 LYS A C 1
ATOM 738 O O . LYS A 1 93 ? -25.648 8.945 35.398 1.00 62.97 93 LYS A O 1
ATOM 743 N N . TYR A 1 94 ? -25.348 10.468 33.777 1.00 67.44 94 TYR A N 1
ATOM 744 C CA . TYR A 1 94 ? -24.468 11.342 34.566 1.00 67.44 94 TYR A CA 1
ATOM 745 C C . TYR A 1 94 ? -25.192 12.192 35.621 1.00 67.44 94 TYR A C 1
ATOM 747 O O . TYR A 1 94 ? -24.539 12.711 36.526 1.00 67.44 94 TYR A O 1
ATOM 755 N N . GLY A 1 95 ? -26.523 12.322 35.526 1.00 68.75 95 GLY A N 1
ATOM 756 C CA . GLY A 1 95 ? -27.329 13.073 36.495 1.00 68.75 95 GLY A CA 1
ATOM 757 C C . GLY A 1 95 ? -26.905 14.540 36.620 1.00 68.75 95 GLY A C 1
ATOM 758 O O . GLY A 1 95 ? -26.811 15.046 37.733 1.00 68.75 95 GLY A O 1
ATOM 759 N N . ILE A 1 96 ? -26.584 15.191 35.496 1.00 73.00 96 ILE A N 1
ATOM 760 C CA . ILE A 1 96 ? -26.248 16.620 35.443 1.00 73.00 96 ILE A CA 1
ATOM 761 C C . ILE A 1 96 ? -27.553 17.401 35.605 1.00 73.00 96 ILE A C 1
ATOM 763 O O . ILE A 1 96 ? -28.438 17.285 34.758 1.00 73.00 96 ILE A O 1
ATOM 767 N N . VAL A 1 97 ? -27.685 18.160 36.694 1.00 77.12 97 VAL A N 1
ATOM 768 C CA . VAL A 1 97 ? -28.891 18.963 36.974 1.00 77.12 97 VAL A CA 1
ATOM 769 C C . VAL A 1 97 ? -28.578 20.456 36.897 1.00 77.12 97 VAL A C 1
ATOM 771 O O . VAL A 1 97 ? -29.431 21.242 36.490 1.00 77.12 97 VAL A O 1
ATOM 774 N N . LYS A 1 98 ? -27.354 20.863 37.258 1.00 76.06 98 LYS A N 1
ATOM 775 C CA . LYS A 1 98 ? -26.911 22.265 37.235 1.00 76.06 98 LYS A CA 1
ATOM 776 C C . LYS A 1 98 ? -25.905 22.505 36.106 1.00 76.06 98 LYS A C 1
ATOM 778 O O . LYS A 1 98 ? -25.094 21.638 35.811 1.00 76.06 98 LYS A O 1
ATOM 783 N N . ASN A 1 99 ? -25.869 23.717 35.544 1.00 69.00 99 ASN A N 1
ATOM 784 C CA . ASN A 1 99 ? -24.884 24.101 34.512 1.00 69.00 99 ASN A CA 1
ATOM 785 C C . ASN A 1 99 ? -23.418 24.051 34.996 1.00 69.00 99 ASN A C 1
ATOM 787 O O . ASN A 1 99 ? -22.503 24.074 34.182 1.00 69.00 99 ASN A O 1
ATOM 791 N N . THR A 1 100 ? -23.189 23.990 36.311 1.00 73.75 100 THR A N 1
ATOM 792 C CA . THR A 1 100 ? -21.864 23.848 36.933 1.00 73.75 100 THR A CA 1
ATOM 793 C C . THR A 1 100 ? -21.478 22.393 37.218 1.00 73.75 100 THR A C 1
ATOM 795 O O . THR A 1 100 ? -20.373 22.151 37.700 1.00 73.75 100 THR A O 1
ATOM 798 N N . ASP A 1 101 ? -22.380 21.427 37.004 1.00 67.38 101 ASP A N 1
ATOM 799 C CA . ASP A 1 101 ? -22.090 20.010 37.234 1.00 67.38 101 ASP A CA 1
ATOM 800 C C . ASP A 1 101 ? -21.199 19.460 36.113 1.00 67.38 101 ASP A C 1
ATOM 802 O O . ASP A 1 101 ? -21.554 19.497 34.936 1.00 67.38 101 ASP A O 1
ATOM 806 N N . ASP A 1 102 ? -20.053 18.888 36.488 1.00 68.56 102 ASP A N 1
ATOM 807 C CA . ASP A 1 102 ? -19.152 18.219 35.551 1.00 68.56 102 ASP A CA 1
ATOM 808 C C . ASP A 1 102 ? -19.434 16.707 35.510 1.00 68.56 102 ASP A C 1
ATOM 810 O O . ASP A 1 102 ? -19.423 16.003 36.529 1.00 68.56 102 ASP A O 1
ATOM 814 N N . TRP A 1 103 ? -19.666 16.187 34.307 1.00 67.50 103 TRP A N 1
ATOM 815 C CA . TRP A 1 103 ? -19.855 14.759 34.060 1.00 67.50 103 TRP A CA 1
ATOM 816 C C . TRP A 1 103 ? -18.552 13.967 34.190 1.00 67.50 103 TRP A C 1
ATOM 818 O O . TRP A 1 103 ? -18.583 12.788 34.544 1.00 67.50 103 TRP A O 1
ATOM 828 N N . ARG A 1 104 ? -17.400 14.619 33.984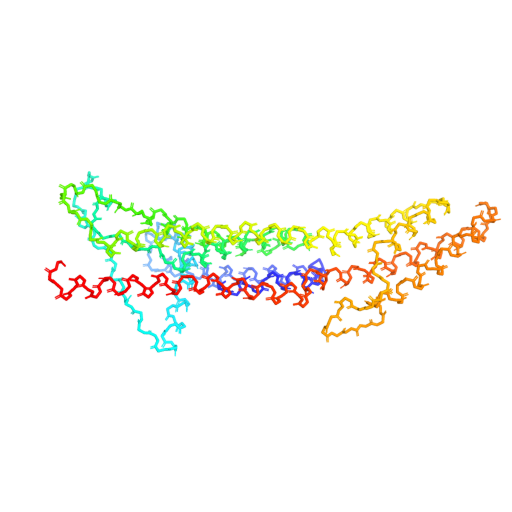 1.00 61.94 104 ARG A N 1
ATOM 829 C CA . ARG A 1 104 ? -16.067 13.990 33.971 1.00 61.94 104 ARG A CA 1
ATOM 830 C C . ARG A 1 104 ? -15.652 13.419 35.329 1.00 61.94 104 ARG A C 1
ATOM 832 O O . ARG A 1 104 ? -14.768 12.568 35.403 1.00 61.94 104 ARG A O 1
ATOM 839 N N . ALA A 1 105 ? -16.269 13.886 36.415 1.00 59.69 105 ALA A N 1
ATOM 840 C CA . ALA A 1 105 ? -15.973 13.437 37.771 1.00 59.69 105 ALA A CA 1
ATOM 841 C C . ALA A 1 105 ? -16.864 12.277 38.254 1.00 59.69 105 ALA A C 1
ATOM 843 O O . ALA A 1 105 ? -16.616 11.763 39.350 1.00 59.69 105 ALA A O 1
ATOM 844 N N . LYS A 1 106 ? -17.878 11.860 37.487 1.00 63.78 106 LYS A N 1
ATOM 845 C CA . LYS A 1 106 ? -18.855 10.841 37.903 1.00 63.78 106 LYS A CA 1
ATOM 846 C C . LYS A 1 106 ? -18.301 9.418 37.717 1.00 63.78 106 LYS A C 1
ATOM 848 O O . LYS A 1 106 ? -17.427 9.182 36.895 1.00 63.78 106 LYS A O 1
ATOM 853 N N . ALA A 1 107 ? -18.813 8.465 38.503 1.00 53.06 107 ALA A N 1
ATOM 854 C CA . ALA A 1 107 ? -18.313 7.082 38.567 1.00 53.06 107 ALA A CA 1
ATOM 855 C C . ALA A 1 107 ? -18.514 6.268 37.271 1.00 53.06 107 ALA A C 1
ATOM 857 O O . ALA A 1 107 ? -17.882 5.234 37.077 1.00 53.06 107 ALA A O 1
ATOM 858 N N . TYR A 1 108 ? -19.389 6.733 36.379 1.00 55.12 108 TYR A N 1
ATOM 859 C CA . TYR A 1 108 ? -19.794 6.024 35.171 1.00 55.12 108 TYR A CA 1
ATOM 860 C C . TYR A 1 108 ? -18.853 6.348 33.994 1.00 55.12 108 TYR A C 1
ATOM 862 O O . TYR A 1 108 ? -19.202 7.107 33.092 1.00 55.12 108 TYR A O 1
ATOM 870 N N . ASN A 1 109 ? -17.642 5.787 34.013 1.00 58.00 109 ASN A N 1
ATOM 871 C CA . ASN A 1 109 ? -16.685 5.905 32.908 1.00 58.00 109 ASN A CA 1
ATOM 872 C C . ASN A 1 109 ? -16.677 4.629 32.063 1.00 58.00 109 ASN A C 1
ATOM 874 O O . ASN A 1 109 ? -16.494 3.528 32.581 1.00 58.00 109 ASN A O 1
ATOM 878 N N . LEU A 1 110 ? -16.864 4.783 30.751 1.00 60.41 110 LEU A N 1
ATOM 879 C CA . LEU A 1 110 ? -16.738 3.684 29.798 1.00 60.41 110 LEU A CA 1
ATOM 880 C C . LEU A 1 110 ? -15.250 3.319 29.648 1.00 60.41 110 LEU A C 1
ATOM 882 O O . LEU A 1 110 ? -14.425 4.213 29.436 1.00 60.41 110 LEU A O 1
ATOM 886 N N . PRO A 1 111 ? -14.875 2.034 29.784 1.00 62.44 111 PRO A N 1
ATOM 887 C CA . PRO A 1 111 ? -13.503 1.608 29.560 1.00 62.44 111 PRO A CA 1
ATOM 888 C C . PRO A 1 111 ? -13.133 1.751 28.082 1.00 62.44 111 PRO A C 1
ATOM 890 O O . PRO A 1 111 ? -13.994 1.685 27.207 1.00 62.44 111 PRO A O 1
ATOM 893 N N . PHE A 1 112 ? -11.833 1.872 27.814 1.00 65.69 112 PHE A N 1
ATOM 894 C CA . PHE A 1 112 ? -11.308 1.839 26.454 1.00 65.69 112 PHE A CA 1
ATOM 895 C C . PHE A 1 112 ? -11.760 0.558 25.738 1.00 65.69 112 PHE A C 1
ATOM 897 O O . PHE A 1 112 ? -11.456 -0.548 26.197 1.00 65.69 112 PHE A O 1
ATOM 904 N N . SER A 1 113 ? -12.493 0.698 24.635 1.00 71.94 113 SER A N 1
ATOM 905 C CA . SER A 1 113 ? -12.964 -0.426 23.831 1.00 71.94 113 SER A CA 1
ATOM 906 C C . SER A 1 113 ? -12.037 -0.684 22.643 1.00 71.94 113 SER A C 1
ATOM 908 O O . SER A 1 113 ? -11.446 0.225 22.062 1.00 71.94 113 SER A O 1
ATOM 910 N N . GLN A 1 114 ? -11.942 -1.952 22.237 1.00 74.19 114 GLN A N 1
ATOM 911 C CA . GLN A 1 114 ? -11.228 -2.348 21.016 1.00 74.19 114 GLN A CA 1
ATOM 912 C C . GLN A 1 114 ? -11.858 -1.731 19.757 1.00 74.19 114 GLN A C 1
ATOM 914 O O . GLN A 1 114 ? -11.167 -1.507 18.768 1.00 74.19 114 GLN A O 1
ATOM 919 N N . THR A 1 115 ? -13.155 -1.410 19.805 1.00 81.06 115 THR A N 1
ATOM 920 C CA . THR A 1 115 ? -13.870 -0.733 18.717 1.00 81.06 115 THR A CA 1
ATOM 921 C C . THR A 1 115 ? -13.318 0.665 18.442 1.00 81.06 115 THR A C 1
ATOM 923 O O . THR A 1 115 ? -13.213 1.029 17.279 1.00 81.06 115 THR A O 1
ATOM 926 N N . THR A 1 116 ? -12.850 1.395 19.462 1.00 83.00 116 THR A N 1
ATOM 927 C CA . THR A 1 116 ? -12.215 2.715 19.295 1.00 83.00 116 THR A CA 1
ATOM 928 C C . THR A 1 116 ? -10.926 2.641 18.475 1.00 83.00 116 THR A C 1
ATOM 930 O O . THR A 1 116 ? -10.650 3.524 17.665 1.00 83.00 116 THR A O 1
ATOM 933 N N . LEU A 1 117 ? -10.129 1.577 18.648 1.00 82.19 117 LEU A N 1
ATOM 934 C CA . LEU A 1 117 ? -8.940 1.355 17.814 1.00 82.19 117 LEU A CA 1
ATOM 935 C C . LEU A 1 117 ? -9.326 1.094 16.359 1.00 82.19 117 LEU A C 1
ATOM 937 O O . LEU A 1 117 ? -8.654 1.578 15.453 1.00 82.19 117 LEU A O 1
ATOM 941 N N . LEU A 1 118 ? -10.412 0.352 16.143 1.00 83.81 118 LEU A N 1
ATOM 942 C CA . LEU A 1 118 ? -10.916 0.052 14.810 1.00 83.81 118 LEU A CA 1
ATOM 943 C C . LEU A 1 118 ? -11.479 1.311 14.124 1.00 83.81 118 LEU A C 1
ATOM 945 O O . LEU A 1 118 ? -11.202 1.543 12.952 1.00 83.81 118 LEU A O 1
ATOM 949 N N . GLU A 1 119 ? -12.194 2.164 14.859 1.00 88.38 119 GLU A N 1
ATOM 950 C CA . GLU A 1 119 ? -12.655 3.481 14.391 1.00 88.38 119 GLU A CA 1
ATOM 951 C C . GLU A 1 119 ? -11.477 4.387 14.004 1.00 88.38 119 GLU A C 1
ATOM 953 O O . GLU A 1 119 ? -11.478 4.972 12.920 1.00 88.38 119 GLU A O 1
ATOM 958 N N . LEU A 1 120 ? -10.435 4.454 14.843 1.00 89.12 120 LEU A N 1
ATOM 959 C CA . LEU A 1 120 ? -9.220 5.212 14.535 1.00 89.12 120 LEU A CA 1
ATOM 960 C C . LEU A 1 120 ? -8.505 4.657 13.296 1.00 89.12 120 LEU A C 1
ATOM 962 O O . LEU A 1 120 ? -8.085 5.431 12.437 1.00 89.12 120 LEU A O 1
ATOM 966 N N . PHE A 1 121 ? -8.394 3.331 13.189 1.00 87.81 121 PHE A N 1
ATOM 967 C CA . PHE A 1 121 ? -7.817 2.664 12.025 1.00 87.81 121 PHE A CA 1
ATOM 968 C C . PHE A 1 121 ? -8.552 3.061 10.741 1.00 87.81 121 PHE A C 1
ATOM 970 O O . PHE A 1 121 ? -7.903 3.486 9.789 1.00 87.81 121 PHE A O 1
ATOM 977 N N . PHE A 1 122 ? -9.889 3.013 10.725 1.00 87.69 122 PHE A N 1
ATOM 978 C CA . PHE A 1 122 ? -10.675 3.435 9.561 1.00 87.69 122 PHE A CA 1
ATOM 979 C C . PHE A 1 122 ? -10.544 4.935 9.261 1.00 87.69 122 PHE A C 1
ATOM 981 O O . PHE A 1 122 ? -10.532 5.321 8.092 1.00 87.69 122 PHE A O 1
ATOM 988 N N . GLY A 1 123 ? -10.378 5.777 10.284 1.00 90.44 123 GLY A N 1
ATOM 989 C CA . GLY A 1 123 ? -10.058 7.195 10.108 1.00 90.44 123 GLY A CA 1
ATOM 990 C C . GLY A 1 123 ? -8.711 7.414 9.409 1.00 90.44 123 GLY A C 1
ATOM 991 O O . GLY A 1 123 ? -8.645 8.117 8.404 1.00 90.44 123 GLY A O 1
ATOM 992 N N . ILE A 1 124 ? -7.642 6.771 9.886 1.00 89.56 124 ILE A N 1
ATOM 993 C CA . ILE A 1 124 ? -6.299 6.868 9.283 1.00 89.56 124 ILE A CA 1
ATOM 994 C C . ILE A 1 124 ? -6.290 6.271 7.869 1.00 89.56 124 ILE A C 1
ATOM 996 O O . ILE A 1 124 ? -5.755 6.875 6.940 1.00 89.56 124 ILE A O 1
ATOM 1000 N N . TYR A 1 125 ? -6.936 5.120 7.685 1.00 88.19 125 TYR A N 1
ATOM 1001 C CA . TYR A 1 125 ? -7.103 4.478 6.383 1.00 88.19 125 TYR A CA 1
ATOM 1002 C C . TYR A 1 125 ? -7.804 5.401 5.381 1.00 88.19 125 TYR A C 1
ATOM 1004 O O . TYR A 1 125 ? -7.387 5.523 4.231 1.00 88.19 125 TYR A O 1
ATOM 1012 N N . GLY A 1 126 ? -8.839 6.111 5.831 1.00 89.12 126 GLY A N 1
ATOM 1013 C CA . GLY A 1 126 ? -9.537 7.097 5.023 1.00 89.12 126 GLY A CA 1
ATOM 1014 C C . GLY A 1 126 ? -8.680 8.308 4.646 1.00 89.12 126 GLY A C 1
ATOM 1015 O O . GLY A 1 126 ? -8.808 8.798 3.526 1.00 89.12 126 GLY A O 1
ATOM 1016 N N . ILE A 1 127 ? -7.775 8.762 5.522 1.00 91.31 127 ILE A N 1
ATOM 1017 C CA . ILE A 1 127 ? -6.788 9.808 5.192 1.00 91.31 127 ILE A CA 1
ATOM 1018 C C . ILE A 1 127 ? -5.861 9.329 4.068 1.00 91.31 127 ILE A C 1
ATOM 1020 O O . ILE A 1 127 ? -5.680 10.043 3.082 1.00 91.31 127 ILE A O 1
ATOM 1024 N N . LEU A 1 128 ? -5.319 8.112 4.176 1.00 88.44 128 LEU A N 1
ATOM 1025 C CA . LEU A 1 128 ? -4.492 7.518 3.117 1.00 88.44 128 LEU A CA 1
ATOM 1026 C C . LEU A 1 128 ? -5.271 7.389 1.801 1.00 88.44 128 LEU A C 1
ATOM 1028 O O . LEU A 1 128 ? -4.749 7.730 0.743 1.00 88.44 128 LEU A O 1
ATOM 1032 N N . GLY A 1 129 ? -6.543 6.987 1.874 1.00 85.31 129 GLY A N 1
ATOM 1033 C CA . GLY A 1 129 ? -7.453 6.937 0.729 1.00 85.31 129 GLY A CA 1
ATOM 1034 C C . GLY A 1 129 ? -7.629 8.280 0.022 1.00 85.31 129 GLY A C 1
ATOM 1035 O O . GLY A 1 129 ? -7.671 8.313 -1.205 1.00 85.31 129 GLY A O 1
ATOM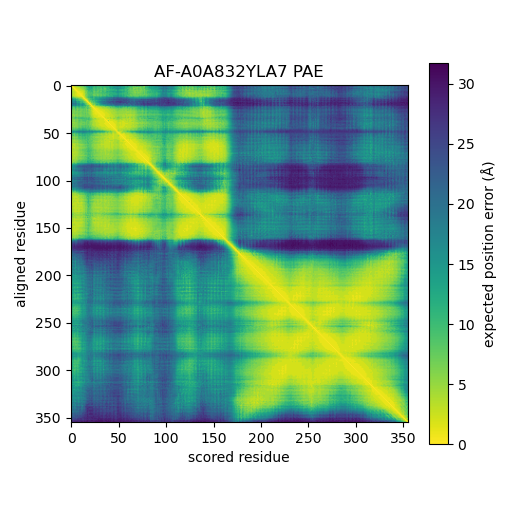 1036 N N . ILE A 1 130 ? -7.684 9.387 0.769 1.00 88.44 130 ILE A N 1
ATOM 1037 C CA . ILE A 1 130 ? -7.751 10.740 0.195 1.00 88.44 130 ILE A CA 1
ATOM 1038 C C . ILE A 1 130 ? -6.461 11.071 -0.556 1.00 88.44 130 ILE A C 1
ATOM 1040 O O . ILE A 1 130 ? -6.533 11.526 -1.696 1.00 88.44 130 ILE A O 1
ATOM 1044 N N . PHE A 1 131 ? -5.296 10.825 0.052 1.00 85.62 131 PHE A N 1
ATOM 1045 C CA . PHE A 1 131 ? -4.012 11.078 -0.607 1.00 85.62 131 PHE A CA 1
ATOM 1046 C C . PHE A 1 131 ? -3.877 10.261 -1.891 1.00 85.62 131 PHE A C 1
ATOM 1048 O O . PHE A 1 131 ? -3.586 10.824 -2.942 1.00 85.62 131 PHE A O 1
ATOM 1055 N N . ILE A 1 132 ? -4.166 8.962 -1.828 1.00 80.38 132 ILE A N 1
ATOM 1056 C CA . ILE A 1 132 ? -4.083 8.073 -2.990 1.00 80.38 132 ILE A CA 1
ATOM 1057 C C . ILE A 1 132 ? -5.074 8.505 -4.075 1.00 80.38 132 ILE A C 1
ATOM 1059 O O . ILE A 1 132 ? -4.684 8.614 -5.228 1.00 80.38 132 ILE A O 1
ATOM 1063 N N . ALA A 1 133 ? -6.314 8.867 -3.735 1.00 81.94 133 ALA A N 1
ATOM 1064 C CA . ALA A 1 133 ? -7.271 9.368 -4.726 1.00 81.94 133 ALA A CA 1
ATOM 1065 C C . ALA A 1 133 ? -6.771 10.630 -5.461 1.00 81.94 133 ALA A C 1
ATOM 1067 O O . ALA A 1 133 ? -7.007 10.768 -6.661 1.00 81.94 133 ALA A O 1
ATOM 1068 N N . ILE A 1 134 ? -6.070 11.534 -4.765 1.00 81.69 134 ILE A N 1
ATOM 1069 C CA . ILE A 1 134 ? -5.473 12.735 -5.370 1.00 81.69 134 ILE A CA 1
ATOM 1070 C C . ILE A 1 134 ? -4.302 12.356 -6.285 1.00 81.69 134 ILE A C 1
ATOM 1072 O O . ILE A 1 134 ? -4.269 12.789 -7.436 1.00 81.69 134 ILE A O 1
ATOM 1076 N N . PHE A 1 135 ? -3.365 11.538 -5.799 1.00 75.94 135 PHE A N 1
ATOM 1077 C CA . PHE A 1 135 ? -2.154 11.180 -6.546 1.00 75.94 135 PHE A CA 1
ATOM 1078 C C . PHE A 1 135 ? -2.418 10.228 -7.718 1.00 75.94 135 PHE A C 1
ATOM 1080 O O . PHE A 1 135 ? -1.753 10.334 -8.742 1.00 75.94 135 PHE A O 1
ATOM 1087 N N . SER A 1 136 ? -3.431 9.367 -7.626 1.00 69.56 136 SER A N 1
ATOM 1088 C CA . SER A 1 136 ? -3.870 8.491 -8.720 1.00 69.56 136 SER A CA 1
ATOM 1089 C C . SER A 1 136 ? -4.702 9.219 -9.788 1.00 69.56 136 SER A C 1
ATOM 1091 O O . SER A 1 136 ? -5.272 8.568 -10.658 1.00 69.56 136 SER A O 1
ATOM 1093 N N . GLY A 1 137 ? -4.834 10.551 -9.724 1.00 71.50 137 GLY A N 1
ATOM 1094 C CA . GLY A 1 137 ? -5.581 11.334 -10.716 1.00 71.50 137 GLY A CA 1
ATOM 1095 C C . GLY A 1 137 ? -7.104 11.181 -10.631 1.00 71.50 137 GLY A C 1
ATOM 1096 O O . GLY A 1 137 ? -7.814 11.568 -11.558 1.00 71.50 137 GLY A O 1
ATOM 1097 N N . ASN A 1 138 ? -7.625 10.668 -9.510 1.00 76.00 138 ASN A N 1
ATOM 1098 C CA . ASN A 1 138 ? -9.045 10.382 -9.291 1.00 76.00 138 ASN A CA 1
ATOM 1099 C C . ASN A 1 138 ? -9.656 11.228 -8.147 1.00 76.00 138 ASN A C 1
ATOM 1101 O O . ASN A 1 138 ? -10.301 10.678 -7.243 1.00 76.00 138 ASN A O 1
ATOM 1105 N N . PRO A 1 139 ? -9.529 12.574 -8.162 1.00 81.25 139 PRO A N 1
ATOM 1106 C CA . PRO A 1 139 ? -9.958 13.429 -7.051 1.00 81.25 139 PRO A CA 1
ATOM 1107 C C . PRO A 1 139 ? -11.480 13.446 -6.846 1.00 81.25 139 PRO A C 1
ATOM 1109 O O . PRO A 1 139 ? -11.961 13.862 -5.794 1.00 81.25 139 PRO A O 1
ATOM 1112 N N . ILE A 1 140 ? -12.255 12.967 -7.822 1.00 81.25 140 ILE A N 1
ATOM 1113 C CA . ILE A 1 140 ? -13.720 12.929 -7.765 1.00 81.25 140 ILE A CA 1
ATOM 1114 C C . ILE A 1 140 ? -14.256 12.107 -6.583 1.00 81.25 140 ILE A C 1
ATOM 1116 O O . ILE A 1 140 ? -15.330 12.398 -6.064 1.00 81.25 140 ILE A O 1
ATOM 1120 N N . TRP A 1 141 ? -13.491 11.124 -6.100 1.00 80.06 141 TRP A N 1
ATOM 1121 C CA . TRP A 1 141 ? -13.875 10.290 -4.957 1.00 80.06 141 TRP A CA 1
ATOM 1122 C C . TRP A 1 141 ? -13.560 10.923 -3.598 1.00 80.06 141 TRP A C 1
ATOM 1124 O O . TRP A 1 141 ? -14.113 10.497 -2.580 1.00 80.06 141 TRP A O 1
ATOM 1134 N N . VAL A 1 142 ? -12.722 11.965 -3.566 1.00 86.81 142 VAL A N 1
ATOM 1135 C CA . VAL A 1 142 ? -12.269 12.614 -2.328 1.00 86.81 142 VAL A CA 1
ATOM 1136 C C . VAL A 1 142 ? -13.434 13.066 -1.442 1.00 86.81 142 VAL A C 1
ATOM 1138 O O . VAL A 1 142 ? -13.389 12.742 -0.258 1.00 86.81 142 VAL A O 1
ATOM 1141 N N . PRO A 1 143 ? -14.505 13.722 -1.936 1.00 86.94 143 PRO A N 1
ATOM 1142 C CA . PRO A 1 143 ? -15.607 14.159 -1.073 1.00 86.94 143 PRO A CA 1
ATOM 1143 C C . PRO A 1 143 ? -16.316 13.002 -0.352 1.00 86.94 143 PRO A C 1
ATOM 1145 O O . PRO A 1 143 ? -16.679 13.129 0.818 1.00 86.94 143 PRO A O 1
ATOM 1148 N N . ILE A 1 144 ? -16.482 11.859 -1.026 1.00 84.31 144 ILE A N 1
ATOM 1149 C CA . ILE A 1 144 ? -17.141 10.670 -0.463 1.00 84.31 144 ILE A CA 1
ATOM 1150 C C . ILE A 1 144 ? -16.253 10.011 0.599 1.00 84.31 144 ILE A C 1
ATOM 1152 O O . ILE A 1 144 ? -16.747 9.604 1.655 1.00 84.31 144 ILE A O 1
ATOM 1156 N N . ILE A 1 145 ? -14.950 9.903 0.328 1.00 88.12 145 ILE A N 1
ATOM 1157 C CA . ILE A 1 145 ? -13.976 9.335 1.269 1.00 88.12 145 ILE A CA 1
ATOM 1158 C C . ILE A 1 145 ? -13.832 10.270 2.477 1.00 88.12 145 ILE A C 1
ATOM 1160 O O . ILE A 1 145 ? -13.933 9.821 3.615 1.00 88.12 145 ILE A O 1
ATOM 1164 N N . ALA A 1 146 ? -13.694 11.577 2.246 1.00 90.19 146 ALA A N 1
ATOM 1165 C CA . ALA A 1 146 ? -13.536 12.590 3.284 1.00 90.19 146 ALA A CA 1
ATOM 1166 C C . ALA A 1 146 ? -14.718 12.633 4.255 1.00 90.19 146 ALA A C 1
ATOM 1168 O O . ALA A 1 146 ? -14.499 12.661 5.464 1.00 90.19 146 ALA A O 1
ATOM 1169 N N . LEU A 1 147 ? -15.957 12.574 3.755 1.00 89.00 147 LEU A N 1
ATOM 1170 C CA . LEU A 1 147 ? -17.146 12.551 4.610 1.00 89.00 147 LEU A CA 1
ATOM 1171 C C . LEU A 1 147 ? -17.102 11.390 5.617 1.00 89.00 147 LEU A C 1
ATOM 1173 O O . LEU A 1 147 ? -17.439 11.565 6.789 1.00 89.00 147 LEU A O 1
ATOM 1177 N N . GLN A 1 148 ? -16.656 10.214 5.172 1.00 89.50 148 GLN A N 1
ATOM 1178 C CA . GLN A 1 148 ? -16.557 9.035 6.027 1.00 89.50 148 GLN A CA 1
ATOM 1179 C C . GLN A 1 148 ? -15.361 9.103 6.979 1.00 89.50 148 GLN A C 1
ATOM 1181 O O . GLN A 1 148 ? -15.517 8.845 8.173 1.00 89.50 148 GLN A O 1
ATOM 1186 N N . THR A 1 149 ? -14.205 9.548 6.482 1.00 91.88 149 THR A N 1
ATOM 1187 C CA . THR A 1 149 ? -13.001 9.804 7.283 1.00 91.88 149 THR A CA 1
ATOM 1188 C C . THR A 1 149 ? -13.289 10.754 8.444 1.00 91.88 149 THR A C 1
ATOM 1190 O O . THR A 1 149 ? -12.918 10.466 9.581 1.00 91.88 149 THR A O 1
ATOM 1193 N N . ILE A 1 150 ? -14.007 11.854 8.189 1.00 93.44 150 ILE A N 1
ATOM 1194 C CA . ILE A 1 150 ? -14.411 12.814 9.223 1.00 93.44 150 ILE A CA 1
ATOM 1195 C C . ILE A 1 150 ? -15.313 12.138 10.261 1.00 93.44 150 ILE A C 1
ATOM 1197 O O . ILE A 1 150 ? -15.098 12.330 11.455 1.00 93.44 150 ILE A O 1
ATOM 1201 N N . GLY A 1 151 ? -16.280 11.319 9.835 1.00 92.38 151 GLY A N 1
ATOM 1202 C CA . GLY A 1 151 ? -17.144 10.555 10.742 1.00 92.38 151 GLY A CA 1
ATOM 1203 C C . GLY A 1 151 ? -16.367 9.624 11.672 1.00 92.38 151 GLY A C 1
ATOM 1204 O O . GLY A 1 151 ? -16.573 9.655 12.887 1.00 92.38 151 GLY A O 1
ATOM 1205 N N . PHE A 1 152 ? -15.440 8.833 11.125 1.00 91.62 152 PHE A N 1
ATOM 1206 C CA . PHE A 1 152 ? -14.628 7.903 11.916 1.00 91.62 152 PHE A CA 1
ATOM 1207 C C . PHE A 1 152 ? -13.673 8.617 12.869 1.00 91.62 152 PHE A C 1
ATOM 1209 O O . PHE A 1 152 ? -13.626 8.270 14.047 1.00 91.62 152 PHE A O 1
ATOM 1216 N N . LEU A 1 153 ? -12.969 9.653 12.404 1.00 92.50 153 LEU A N 1
ATOM 1217 C CA . LEU A 1 153 ? -12.088 10.447 13.263 1.00 92.50 153 LEU A CA 1
ATOM 1218 C C . LEU A 1 153 ? -12.871 11.174 14.357 1.00 92.50 153 LEU A C 1
ATOM 1220 O O . LEU A 1 153 ? -12.406 11.239 15.490 1.00 92.50 153 LEU A O 1
ATOM 1224 N N . TYR A 1 154 ? -14.064 11.687 14.048 1.00 92.31 154 TYR A N 1
ATOM 1225 C CA . TYR A 1 154 ? -14.916 12.354 15.028 1.00 92.31 154 TYR A CA 1
ATOM 1226 C C . TYR A 1 154 ? -15.317 11.408 16.165 1.00 92.31 154 TYR A C 1
ATOM 1228 O O . TYR A 1 154 ? -15.103 11.738 17.334 1.00 92.31 154 TYR A O 1
ATOM 1236 N N . ILE A 1 155 ? -15.834 10.217 15.841 1.00 90.62 155 ILE A N 1
ATOM 1237 C CA . ILE A 1 155 ? -16.203 9.224 16.858 1.00 90.62 155 ILE A CA 1
ATOM 1238 C C . ILE A 1 155 ? -14.966 8.707 17.595 1.00 90.62 155 ILE A C 1
ATOM 1240 O O . ILE A 1 155 ? -14.992 8.668 18.821 1.00 90.62 155 ILE A O 1
ATOM 1244 N N . ALA A 1 156 ? -13.858 8.423 16.904 1.00 89.00 156 ALA A N 1
ATOM 1245 C CA . ALA A 1 156 ? -12.616 8.005 17.552 1.00 89.00 156 ALA A CA 1
ATOM 1246 C C . ALA A 1 156 ? -12.122 9.059 18.561 1.00 89.00 156 ALA A C 1
ATOM 1248 O O . ALA A 1 156 ? -11.850 8.731 19.716 1.00 89.00 156 ALA A O 1
ATOM 1249 N N . CYS A 1 157 ? -12.071 10.339 18.173 1.00 88.56 157 CYS A N 1
ATOM 1250 C CA . CYS A 1 157 ? -11.684 11.448 19.050 1.00 88.56 157 CYS A CA 1
ATOM 1251 C C . CYS A 1 157 ? -12.626 11.604 20.252 1.00 88.56 157 CYS A C 1
ATOM 1253 O O . CYS A 1 157 ? -12.155 11.853 21.367 1.00 88.56 157 CYS A O 1
ATOM 1255 N N . LEU A 1 158 ? -13.939 11.443 20.056 1.00 85.88 158 LEU A N 1
ATOM 1256 C CA . LEU A 1 158 ? -14.911 11.442 21.153 1.00 85.88 158 LEU A CA 1
ATOM 1257 C C . LEU A 1 158 ? -14.687 10.259 22.097 1.00 85.88 158 LEU A C 1
ATOM 1259 O O . LEU A 1 158 ? -14.603 10.455 23.309 1.00 85.88 158 LEU A O 1
ATOM 1263 N N . SER A 1 159 ? -14.521 9.054 21.554 1.00 83.56 159 SER A N 1
ATOM 1264 C CA . SER A 1 159 ? -14.232 7.833 22.305 1.00 83.56 159 SER A CA 1
ATOM 1265 C C . SER A 1 159 ? -12.948 7.977 23.127 1.00 83.56 159 SER A C 1
ATOM 1267 O O . SER A 1 159 ? -12.953 7.659 24.317 1.00 83.56 159 SER A O 1
ATOM 1269 N N . PHE A 1 160 ? -11.873 8.548 22.570 1.00 81.62 160 PHE A N 1
ATOM 1270 C CA . PHE A 1 160 ? -10.653 8.872 23.323 1.00 81.62 160 PHE A CA 1
ATOM 1271 C C . PHE A 1 160 ? -10.890 9.928 24.405 1.00 81.62 160 PHE A C 1
ATOM 1273 O O . PHE A 1 160 ? -10.472 9.745 25.546 1.00 81.62 160 PHE A O 1
ATOM 1280 N N . SER A 1 161 ? -11.597 11.010 24.077 1.00 78.69 161 SER A N 1
ATOM 1281 C CA . SER A 1 161 ? -11.886 12.097 25.023 1.00 78.69 161 SER A CA 1
ATOM 1282 C C . SER A 1 161 ? -12.748 11.636 26.202 1.00 78.69 161 SER A C 1
ATOM 1284 O O . SER A 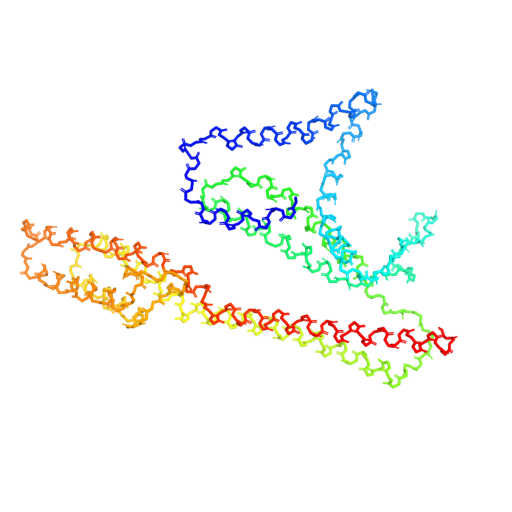1 161 ? -12.604 12.146 27.315 1.00 78.69 161 SER A O 1
ATOM 1286 N N . HIS A 1 162 ? -13.644 10.675 25.966 1.00 73.56 162 HIS A N 1
ATOM 1287 C CA . HIS A 1 162 ? -14.511 10.073 26.979 1.00 73.56 162 HIS A CA 1
ATOM 1288 C C . HIS A 1 162 ? -13.820 8.925 27.726 1.00 73.56 162 HIS A C 1
ATOM 1290 O O . HIS A 1 162 ? -14.164 8.648 28.876 1.00 73.56 162 HIS A O 1
ATOM 1296 N N . THR A 1 163 ? -12.793 8.313 27.130 1.00 68.25 163 THR A N 1
ATOM 1297 C CA . THR A 1 163 ? -11.902 7.363 27.803 1.00 68.25 163 THR A CA 1
ATOM 1298 C C . THR A 1 163 ? -10.928 8.129 28.701 1.00 68.25 163 THR A C 1
ATOM 1300 O O . THR A 1 163 ? -9.739 8.262 28.418 1.00 68.25 163 THR A O 1
ATOM 1303 N N . ARG A 1 164 ? -11.412 8.649 29.831 1.00 58.81 164 ARG A N 1
ATOM 1304 C CA . ARG A 1 164 ? -10.529 9.146 30.893 1.00 58.81 164 ARG A CA 1
ATOM 1305 C C . ARG A 1 164 ? -10.457 8.114 32.005 1.00 58.81 164 ARG A C 1
ATOM 1307 O O . ARG A 1 164 ? -11.427 7.865 32.717 1.00 58.81 164 ARG A O 1
ATOM 1314 N N . PHE A 1 165 ? -9.266 7.544 32.180 1.00 49.28 165 PHE A N 1
ATOM 1315 C CA . PHE A 1 165 ? -8.895 6.820 33.391 1.00 49.28 165 PHE A CA 1
ATOM 1316 C C . PHE A 1 165 ? -8.991 7.786 34.577 1.00 49.28 165 PHE A C 1
ATOM 1318 O O . PHE A 1 165 ? -8.050 8.521 34.876 1.00 49.28 165 PHE A O 1
ATOM 1325 N N . LYS A 1 166 ? -10.125 7.795 35.281 1.00 45.19 166 LYS A N 1
ATOM 1326 C CA . LYS A 1 166 ? -10.151 8.351 36.630 1.00 45.19 166 LYS A CA 1
ATOM 1327 C C . LYS A 1 166 ? -9.474 7.323 37.535 1.00 45.19 166 LYS A C 1
ATOM 1329 O O . LYS A 1 166 ? -10.101 6.378 38.001 1.00 45.19 166 LYS A O 1
ATOM 1334 N N . ARG A 1 167 ? -8.169 7.497 37.766 1.00 46.91 167 ARG A N 1
ATOM 1335 C CA . ARG A 1 167 ? -7.537 7.032 39.005 1.00 46.91 167 ARG A CA 1
ATOM 1336 C C . ARG A 1 167 ? -8.288 7.774 40.107 1.00 46.91 167 ARG A C 1
ATOM 1338 O O . ARG A 1 167 ? -8.207 8.994 40.170 1.00 46.91 167 ARG A O 1
ATOM 1345 N N . GLY A 1 168 ? -9.158 7.075 40.831 1.00 43.72 168 GLY A N 1
ATOM 1346 C CA . GLY A 1 168 ? -10.052 7.713 41.789 1.00 43.72 168 GLY A CA 1
ATOM 1347 C C . GLY A 1 168 ? -9.265 8.526 42.816 1.00 43.72 168 GLY A C 1
ATOM 1348 O O . GLY A 1 168 ? -8.476 7.962 43.562 1.00 43.72 168 GLY A O 1
ATOM 1349 N N . ASP A 1 169 ? -9.527 9.831 42.884 1.00 43.41 169 ASP A N 1
ATOM 1350 C CA . ASP A 1 169 ? -9.139 10.702 44.005 1.00 43.41 169 ASP A CA 1
ATOM 1351 C C . ASP A 1 169 ? -10.067 10.527 45.222 1.00 43.41 169 ASP A C 1
ATOM 1353 O O . ASP A 1 169 ? -10.163 11.389 46.093 1.00 43.41 169 ASP A O 1
ATOM 1357 N N . SER A 1 170 ? -10.750 9.387 45.339 1.00 43.09 170 SER A N 1
ATOM 1358 C CA . SER A 1 170 ? -11.229 8.946 46.640 1.00 43.09 170 SER A CA 1
ATOM 1359 C C . SER A 1 170 ? -10.015 8.426 47.405 1.00 43.09 170 SER A C 1
ATOM 1361 O O . SER A 1 170 ? -9.646 7.259 47.272 1.00 43.09 170 SER A O 1
ATOM 1363 N N . LYS A 1 171 ? -9.395 9.284 48.223 1.00 42.00 171 LYS A N 1
ATOM 1364 C CA . LYS A 1 171 ? -8.585 8.844 49.369 1.00 42.00 171 LYS A CA 1
ATOM 1365 C C . LYS A 1 171 ? -9.492 8.112 50.371 1.00 42.00 171 LYS A C 1
ATOM 1367 O O . LYS A 1 171 ? -9.702 8.570 51.484 1.00 42.00 171 LYS A O 1
ATOM 1372 N N . ILE A 1 172 ? -10.038 6.968 49.980 1.00 46.16 172 ILE A N 1
ATOM 1373 C CA . ILE A 1 172 ? -10.168 5.868 50.921 1.00 46.16 172 ILE A CA 1
ATOM 1374 C C . ILE A 1 172 ? -8.774 5.261 50.896 1.00 46.16 172 ILE A C 1
ATOM 1376 O O . ILE A 1 172 ? -8.267 4.930 49.821 1.00 46.16 172 ILE A O 1
ATOM 1380 N N . VAL A 1 173 ? -8.103 5.203 52.044 1.00 48.34 173 VAL A N 1
ATOM 1381 C CA . VAL A 1 173 ? -6.831 4.485 52.181 1.00 48.34 173 VAL A CA 1
ATOM 1382 C C . VAL A 1 173 ? -7.157 2.997 52.057 1.00 48.34 173 VAL A C 1
ATOM 1384 O O . VAL A 1 173 ? -7.218 2.262 53.030 1.00 48.34 173 VAL A O 1
ATOM 1387 N N . TYR A 1 174 ? -7.466 2.569 50.840 1.00 58.09 174 TYR A N 1
ATOM 1388 C CA . TYR A 1 174 ? -7.612 1.180 50.485 1.00 58.09 174 TYR A CA 1
ATOM 1389 C C . TYR A 1 174 ? -6.216 0.674 50.148 1.00 58.09 174 TYR A C 1
ATOM 1391 O O . TYR A 1 174 ? -5.573 1.103 49.180 1.00 58.09 174 TYR A O 1
ATOM 1399 N N . THR A 1 175 ? -5.697 -0.208 50.990 1.00 58.19 175 THR A N 1
ATOM 1400 C CA . THR A 1 175 ? -4.464 -0.924 50.695 1.00 58.19 175 THR A CA 1
ATOM 1401 C C . THR A 1 175 ? -4.766 -1.950 49.617 1.00 58.19 175 THR A C 1
ATOM 1403 O O . THR A 1 175 ? -5.261 -3.027 49.935 1.00 58.19 175 THR A O 1
ATOM 1406 N N . LYS A 1 176 ? -4.453 -1.605 48.357 1.00 62.19 176 LYS A N 1
ATOM 1407 C CA . LYS A 1 176 ? -4.546 -2.530 47.218 1.00 62.19 176 LYS A CA 1
ATOM 1408 C C . LYS A 1 176 ? -4.039 -3.912 47.613 1.00 62.19 176 LYS A C 1
ATOM 1410 O O . LYS A 1 176 ? -2.897 -4.025 48.095 1.00 62.19 176 LYS A O 1
ATOM 1415 N N . THR A 1 177 ? -4.848 -4.937 47.373 1.00 73.62 177 THR A N 1
ATOM 1416 C CA . THR A 1 177 ? -4.455 -6.325 47.627 1.00 73.62 177 THR A CA 1
ATOM 1417 C C . THR A 1 177 ? -3.248 -6.697 46.760 1.00 73.62 177 THR A C 1
ATOM 1419 O O . THR A 1 177 ? -2.928 -6.052 45.751 1.00 73.62 177 THR A O 1
ATOM 1422 N N . LYS A 1 178 ? -2.513 -7.742 47.160 1.00 73.19 178 LYS A N 1
ATOM 1423 C CA . LYS A 1 178 ? -1.349 -8.229 46.399 1.00 73.19 178 LYS A CA 1
ATOM 1424 C C . LYS A 1 178 ? -1.735 -8.580 44.952 1.00 73.19 178 LYS A C 1
ATOM 1426 O O . LYS A 1 178 ? -0.947 -8.345 44.038 1.00 73.19 178 LYS A O 1
ATOM 1431 N N . GLU A 1 179 ? -2.957 -9.070 44.750 1.00 70.62 179 GLU A N 1
ATOM 1432 C CA . GLU A 1 179 ? -3.507 -9.451 43.447 1.00 70.62 179 GLU A CA 1
ATOM 1433 C C . GLU A 1 179 ? -3.778 -8.247 42.540 1.00 70.62 179 GLU A C 1
ATOM 1435 O O . GLU A 1 179 ? -3.355 -8.245 41.383 1.00 70.62 179 GLU A O 1
ATOM 1440 N N . GLU A 1 180 ? -4.374 -7.176 43.062 1.00 66.75 180 GLU A N 1
ATOM 1441 C CA . GLU A 1 180 ? -4.602 -5.942 42.302 1.00 66.75 180 GLU A CA 1
ATOM 1442 C C . GLU A 1 180 ? -3.309 -5.206 41.950 1.00 66.75 180 GLU A C 1
ATOM 1444 O O . GLU A 1 180 ? -3.172 -4.676 40.844 1.00 66.75 180 GLU A O 1
ATOM 1449 N N . LYS A 1 181 ? -2.334 -5.167 42.871 1.00 73.75 181 LYS A N 1
ATOM 1450 C CA . LYS A 1 181 ? -1.004 -4.609 42.572 1.00 73.75 181 LYS A CA 1
ATOM 1451 C C . LYS A 1 181 ? -0.347 -5.384 41.434 1.00 73.75 181 LYS A C 1
ATOM 1453 O O . LYS A 1 181 ? 0.210 -4.778 40.522 1.00 73.75 181 LYS A O 1
ATOM 1458 N N . MET A 1 182 ? -0.459 -6.711 41.458 1.00 72.50 182 MET A N 1
ATOM 1459 C CA . MET A 1 182 ? 0.061 -7.571 40.400 1.00 72.50 182 MET A CA 1
ATOM 1460 C C . MET A 1 182 ? -0.699 -7.387 39.077 1.00 72.50 182 MET A C 1
ATOM 1462 O O . MET A 1 182 ? -0.086 -7.412 38.012 1.00 72.50 182 MET A O 1
ATOM 1466 N N . ALA A 1 183 ? -2.011 -7.150 39.117 1.00 69.31 183 ALA A N 1
ATOM 1467 C CA . ALA A 1 183 ? -2.812 -6.846 37.933 1.00 69.31 183 ALA A CA 1
ATOM 1468 C C . ALA A 1 183 ? -2.442 -5.498 37.291 1.00 69.31 183 ALA A C 1
ATOM 1470 O O . ALA A 1 183 ? -2.292 -5.438 36.073 1.00 69.31 183 ALA A O 1
ATOM 1471 N N . ASP A 1 184 ? -2.227 -4.450 38.091 1.00 70.00 184 ASP A N 1
ATOM 1472 C CA . ASP A 1 184 ? -1.793 -3.122 37.625 1.00 70.00 184 ASP A CA 1
ATOM 1473 C C . ASP A 1 184 ? -0.391 -3.181 36.990 1.00 70.00 184 ASP A C 1
ATOM 1475 O O . ASP A 1 184 ? -0.159 -2.619 35.919 1.00 70.00 184 ASP A O 1
ATOM 1479 N N . ILE A 1 185 ? 0.537 -3.935 37.597 1.00 75.06 185 ILE A N 1
ATOM 1480 C CA . ILE A 1 185 ? 1.868 -4.191 37.018 1.00 75.06 185 ILE A CA 1
ATOM 1481 C C . ILE A 1 185 ? 1.738 -4.919 35.678 1.00 75.06 185 ILE A C 1
ATOM 1483 O O . ILE A 1 185 ? 2.348 -4.507 34.696 1.00 75.06 185 ILE A O 1
ATOM 1487 N N . ILE A 1 186 ? 0.908 -5.960 35.605 1.00 74.06 186 ILE A N 1
ATOM 1488 C CA . ILE A 1 186 ? 0.722 -6.739 34.376 1.00 74.06 186 ILE A CA 1
ATOM 1489 C C . ILE A 1 186 ? 0.044 -5.915 33.282 1.00 74.06 186 ILE A C 1
ATOM 1491 O O . ILE A 1 186 ? 0.439 -6.019 32.126 1.00 74.06 186 ILE A O 1
ATOM 1495 N N . HIS A 1 187 ? -0.907 -5.045 33.621 1.00 69.94 187 HIS A N 1
ATOM 1496 C CA . HI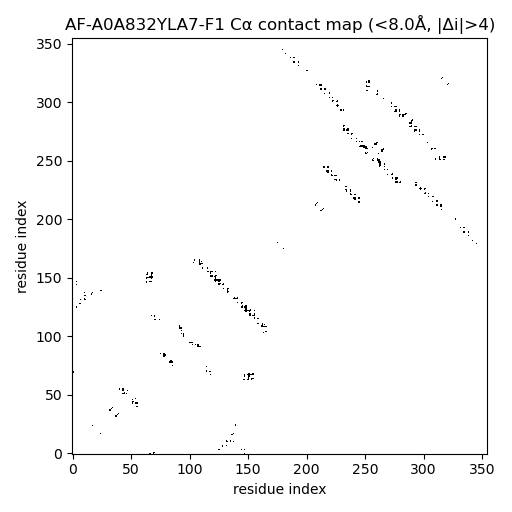S A 1 187 ? -1.511 -4.132 32.654 1.00 69.94 187 HIS A CA 1
ATOM 1497 C C . HIS A 1 187 ? -0.497 -3.106 32.128 1.00 69.94 187 HIS A C 1
ATOM 1499 O O . HIS A 1 187 ? -0.481 -2.817 30.931 1.00 69.94 187 HIS A O 1
ATOM 1505 N N . LYS A 1 188 ? 0.367 -2.555 32.990 1.00 72.31 188 LYS A N 1
ATOM 1506 C CA . LYS A 1 188 ? 1.439 -1.638 32.566 1.00 72.31 188 LYS A CA 1
ATOM 1507 C C . LYS A 1 188 ? 2.471 -2.337 31.690 1.00 72.31 188 LYS A C 1
ATOM 1509 O O . LYS A 1 188 ? 2.842 -1.786 30.660 1.00 72.31 188 LYS A O 1
ATOM 1514 N N . LEU A 1 189 ? 2.881 -3.551 32.057 1.00 77.81 189 LEU A N 1
ATOM 1515 C CA . LEU A 1 189 ? 3.794 -4.369 31.257 1.00 77.81 189 LEU A CA 1
ATOM 1516 C C . LEU A 1 189 ? 3.176 -4.761 29.916 1.00 77.81 189 LEU A C 1
ATOM 1518 O O . LEU A 1 189 ? 3.856 -4.690 28.902 1.00 77.81 189 LEU A O 1
ATOM 1522 N N . ALA A 1 190 ? 1.891 -5.111 29.879 1.00 73.12 190 ALA A N 1
ATOM 1523 C CA . ALA A 1 190 ? 1.195 -5.409 28.634 1.00 73.12 190 ALA A CA 1
ATOM 1524 C C . ALA A 1 190 ? 1.065 -4.168 27.741 1.00 73.12 190 ALA A C 1
ATOM 1526 O O . ALA A 1 190 ? 1.269 -4.268 26.537 1.00 73.12 190 ALA A O 1
ATOM 1527 N N . MET A 1 191 ? 0.784 -2.994 28.317 1.00 71.94 191 MET A N 1
ATOM 1528 C CA . MET A 1 191 ? 0.742 -1.736 27.566 1.00 71.94 191 MET A CA 1
ATOM 1529 C C . MET A 1 191 ? 2.122 -1.373 27.004 1.00 71.94 191 MET A C 1
ATOM 1531 O O . MET A 1 191 ? 2.241 -1.062 25.823 1.00 71.94 191 MET A O 1
ATOM 1535 N N . ALA A 1 192 ? 3.173 -1.478 27.823 1.00 78.19 192 ALA A N 1
ATOM 1536 C CA . ALA A 1 192 ? 4.551 -1.296 27.374 1.00 78.19 192 ALA A CA 1
ATOM 1537 C C . ALA A 1 192 ? 4.937 -2.328 26.301 1.00 78.19 192 ALA A C 1
ATOM 1539 O O . ALA A 1 192 ? 5.582 -1.974 25.321 1.00 78.19 192 ALA A O 1
ATOM 1540 N N . GLY A 1 193 ? 4.483 -3.576 26.443 1.00 81.12 193 GLY A N 1
ATOM 1541 C CA . GLY A 1 193 ? 4.666 -4.642 25.463 1.00 81.12 193 GLY A CA 1
ATOM 1542 C C . GLY A 1 193 ? 3.987 -4.339 24.129 1.00 81.12 193 GLY A C 1
ATOM 1543 O O . GLY A 1 193 ? 4.612 -4.507 23.092 1.00 81.12 193 GLY A O 1
ATOM 1544 N N . ILE A 1 194 ? 2.754 -3.820 24.136 1.00 77.50 194 ILE A N 1
ATOM 1545 C CA . ILE A 1 194 ? 2.055 -3.386 22.914 1.00 77.50 194 ILE A CA 1
ATOM 1546 C C . ILE A 1 194 ? 2.826 -2.257 22.227 1.00 77.50 194 I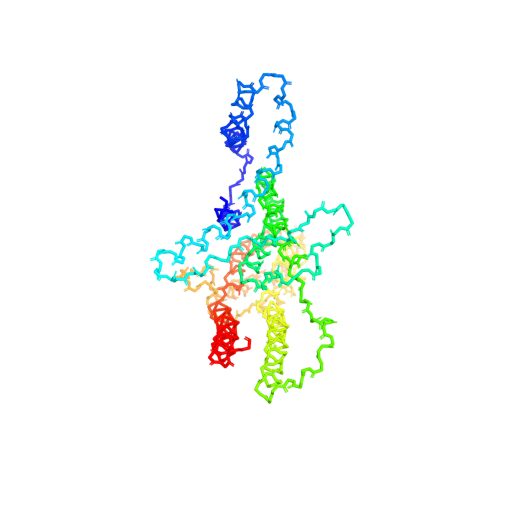LE A C 1
ATOM 1548 O O . ILE A 1 194 ? 3.015 -2.308 21.016 1.00 77.50 194 ILE A O 1
ATOM 1552 N N . VAL A 1 195 ? 3.299 -1.259 22.979 1.00 81.69 195 VAL A N 1
ATOM 1553 C CA . VAL A 1 195 ? 4.100 -0.160 22.414 1.00 81.69 195 VAL A CA 1
ATOM 1554 C C . VAL A 1 195 ? 5.417 -0.683 21.835 1.00 81.69 195 VAL A C 1
ATOM 1556 O O . VAL A 1 195 ? 5.760 -0.335 20.711 1.00 81.69 195 VAL A O 1
ATOM 1559 N N . ALA A 1 196 ? 6.123 -1.555 22.559 1.00 86.25 196 ALA A N 1
ATOM 1560 C CA . ALA A 1 196 ? 7.372 -2.159 22.100 1.00 86.25 196 ALA A CA 1
ATOM 1561 C C . ALA A 1 196 ? 7.174 -2.993 20.829 1.00 86.25 196 ALA A C 1
ATOM 1563 O O . ALA A 1 196 ? 7.978 -2.884 19.907 1.00 86.25 196 ALA A O 1
ATOM 1564 N N . ILE A 1 197 ? 6.079 -3.759 20.764 1.00 85.94 197 ILE A N 1
ATOM 1565 C CA . ILE A 1 197 ? 5.620 -4.434 19.552 1.00 85.94 197 ILE A CA 1
ATOM 1566 C C . ILE A 1 197 ? 5.448 -3.367 18.468 1.00 85.94 197 ILE A C 1
ATOM 1568 O O . ILE A 1 197 ? 6.245 -3.343 17.548 1.00 85.94 197 ILE A O 1
ATOM 1572 N N . ILE A 1 198 ? 4.541 -2.396 18.582 1.00 81.62 198 ILE A N 1
ATOM 1573 C CA . ILE A 1 198 ? 4.317 -1.383 17.526 1.00 81.62 198 ILE A CA 1
ATOM 1574 C C . ILE A 1 198 ? 5.625 -0.733 17.022 1.00 81.62 198 ILE A C 1
ATOM 1576 O O . ILE A 1 198 ? 5.833 -0.645 15.811 1.00 81.62 198 ILE A O 1
ATOM 1580 N N . CYS A 1 199 ? 6.532 -0.341 17.921 1.00 85.50 199 CYS A N 1
ATOM 1581 C CA . CYS A 1 199 ? 7.839 0.215 17.558 1.00 85.50 199 CYS A CA 1
ATOM 1582 C C . CYS A 1 199 ? 8.719 -0.777 16.782 1.00 85.50 199 CYS A C 1
ATOM 1584 O O . CYS A 1 199 ? 9.307 -0.409 15.766 1.00 85.50 199 CYS A O 1
ATOM 1586 N N . PHE A 1 200 ? 8.791 -2.035 17.222 1.00 88.50 200 PHE A N 1
ATOM 1587 C CA . PHE A 1 200 ? 9.511 -3.091 16.509 1.00 88.50 200 PHE A CA 1
ATOM 1588 C C . PHE A 1 200 ? 8.881 -3.382 15.131 1.00 88.50 200 PHE A C 1
ATOM 1590 O O . PHE A 1 200 ? 9.593 -3.696 14.179 1.00 88.50 200 PHE A O 1
ATOM 1597 N N . GLY A 1 201 ? 7.568 -3.191 14.981 1.00 85.62 201 GLY A N 1
ATOM 1598 C CA . GLY A 1 201 ? 6.830 -3.394 13.731 1.00 85.62 201 GLY A CA 1
ATOM 1599 C C . GLY A 1 201 ? 7.132 -2.296 12.722 1.00 85.62 201 GLY A C 1
ATOM 1600 O O . GLY A 1 201 ? 7.414 -2.566 11.557 1.00 85.62 201 GLY A O 1
ATOM 1601 N N . ALA A 1 202 ? 7.163 -1.050 13.194 1.00 83.62 202 ALA A N 1
ATOM 1602 C CA . ALA A 1 202 ? 7.591 0.092 12.395 1.00 83.62 202 ALA A CA 1
ATOM 1603 C C . ALA A 1 202 ? 9.054 -0.050 11.946 1.00 83.62 202 ALA A C 1
ATOM 1605 O O . ALA A 1 202 ? 9.360 0.168 10.776 1.00 83.62 202 ALA A O 1
ATOM 1606 N N . TYR A 1 203 ? 9.944 -0.468 12.853 1.00 89.31 203 TYR A N 1
ATOM 1607 C CA . TYR A 1 203 ? 11.352 -0.698 12.530 1.00 89.31 203 TYR A CA 1
ATOM 1608 C C . TYR A 1 203 ? 11.534 -1.819 11.499 1.00 89.31 203 TYR A C 1
ATOM 1610 O O . TYR A 1 203 ? 12.194 -1.610 10.488 1.00 89.31 203 TYR A O 1
ATOM 1618 N N . SER A 1 204 ? 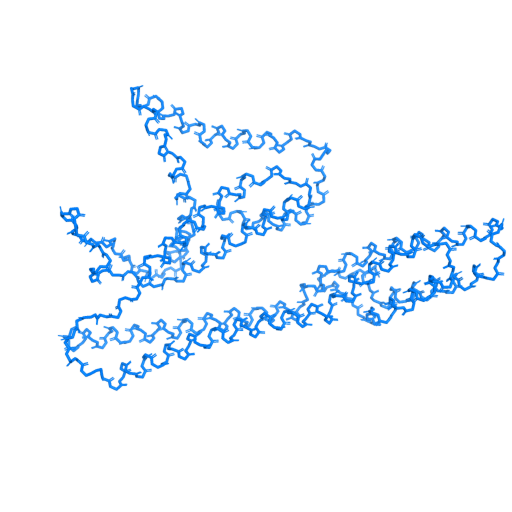10.904 -2.978 11.713 1.00 86.06 204 SER A N 1
ATOM 1619 C CA . SER A 1 204 ? 10.976 -4.108 10.775 1.00 86.06 204 SER A CA 1
ATOM 1620 C C . SER A 1 204 ? 10.395 -3.768 9.400 1.00 86.06 204 SER A C 1
ATOM 1622 O O . SER A 1 204 ? 10.992 -4.123 8.386 1.00 86.06 204 SER A O 1
ATOM 1624 N N . SER A 1 205 ? 9.294 -3.012 9.348 1.00 83.69 205 SER A N 1
ATOM 1625 C CA . SER A 1 205 ? 8.719 -2.518 8.087 1.00 83.69 205 SER A CA 1
ATOM 1626 C C . SER A 1 205 ? 9.677 -1.570 7.360 1.00 83.69 205 SER A C 1
ATOM 1628 O O . SER A 1 205 ? 9.852 -1.677 6.149 1.00 83.69 205 SER A O 1
ATOM 1630 N N . TYR A 1 206 ? 10.338 -0.670 8.096 1.00 87.75 206 TYR A N 1
ATOM 1631 C CA . TYR A 1 206 ? 11.344 0.228 7.531 1.00 87.75 206 TYR A CA 1
ATOM 1632 C C . TYR A 1 206 ? 12.540 -0.546 6.967 1.00 87.75 206 TYR A C 1
ATOM 1634 O O . TYR A 1 206 ? 12.959 -0.289 5.841 1.00 87.75 206 TYR A O 1
ATOM 1642 N N . THR A 1 207 ? 13.065 -1.523 7.710 1.00 89.81 207 THR A N 1
ATOM 1643 C CA . THR A 1 207 ? 14.184 -2.347 7.233 1.00 89.81 207 THR A CA 1
ATOM 1644 C C . THR A 1 207 ? 13.795 -3.224 6.046 1.00 89.81 207 THR A C 1
ATOM 1646 O O . THR A 1 207 ? 14.587 -3.360 5.122 1.00 89.81 207 THR A O 1
ATOM 1649 N N . GLY A 1 208 ? 12.577 -3.779 6.038 1.00 87.69 208 GLY A N 1
ATOM 1650 C CA . GLY A 1 208 ? 12.066 -4.559 4.909 1.00 87.69 208 GLY A CA 1
ATOM 1651 C C . GLY A 1 208 ? 11.949 -3.708 3.647 1.00 87.69 208 GLY A C 1
ATOM 1652 O O . GLY A 1 208 ? 12.436 -4.096 2.594 1.00 87.69 208 GLY A O 1
ATOM 1653 N N . TYR A 1 209 ? 11.411 -2.489 3.762 1.00 88.12 209 TYR A N 1
ATOM 1654 C CA . TYR A 1 209 ? 11.378 -1.552 2.638 1.00 88.12 209 TYR A CA 1
ATOM 1655 C C . TYR A 1 209 ? 12.783 -1.222 2.116 1.00 88.12 209 TYR A C 1
ATOM 1657 O O . TYR A 1 209 ? 13.006 -1.290 0.913 1.00 88.12 209 TYR A O 1
ATOM 1665 N N . GLN A 1 210 ? 13.732 -0.899 3.001 1.00 91.00 210 GLN A N 1
ATOM 1666 C CA . GLN A 1 210 ? 15.100 -0.532 2.609 1.00 91.00 210 GLN A CA 1
ATOM 1667 C C . GLN A 1 210 ? 15.846 -1.656 1.882 1.00 91.00 210 GLN A C 1
ATOM 1669 O O . GLN A 1 210 ? 16.618 -1.372 0.972 1.00 91.00 210 GLN A O 1
ATOM 1674 N N . ASN A 1 211 ? 15.630 -2.909 2.282 1.00 88.94 211 ASN A N 1
ATOM 1675 C CA . ASN A 1 211 ? 16.358 -4.044 1.720 1.00 88.94 211 ASN A CA 1
ATOM 1676 C C . ASN A 1 211 ? 15.670 -4.636 0.489 1.00 88.94 211 ASN A C 1
ATOM 1678 O O . ASN A 1 211 ? 16.354 -5.006 -0.459 1.00 88.94 211 ASN A O 1
ATOM 1682 N N . ASP A 1 212 ? 14.338 -4.721 0.502 1.00 86.06 212 ASP A N 1
ATOM 1683 C CA . ASP A 1 212 ? 13.605 -5.482 -0.508 1.00 86.06 212 ASP A CA 1
ATOM 1684 C C . ASP A 1 212 ? 13.021 -4.573 -1.597 1.00 86.06 212 ASP A C 1
ATOM 1686 O O . ASP A 1 212 ? 13.079 -4.909 -2.772 1.00 86.06 212 ASP A O 1
ATOM 1690 N N . VAL A 1 213 ? 12.468 -3.409 -1.242 1.00 90.44 213 VAL A N 1
ATOM 1691 C CA . VAL A 1 213 ? 11.708 -2.573 -2.194 1.00 90.44 213 VAL A CA 1
ATOM 1692 C C . VAL A 1 213 ? 12.527 -1.392 -2.708 1.00 90.44 213 VAL A C 1
ATOM 1694 O O . VAL A 1 213 ? 12.546 -1.118 -3.902 1.00 90.44 213 VAL A O 1
ATOM 1697 N N . TYR A 1 214 ? 13.239 -0.692 -1.830 1.00 92.12 214 TYR A N 1
ATOM 1698 C CA . TYR A 1 214 ? 13.969 0.519 -2.192 1.00 92.12 214 TYR A CA 1
ATOM 1699 C C . TYR A 1 214 ? 14.989 0.322 -3.335 1.00 92.12 214 TYR A C 1
ATOM 1701 O O . TYR A 1 214 ? 15.049 1.189 -4.208 1.00 92.12 214 TYR A O 1
ATOM 1709 N N . PRO A 1 215 ? 15.736 -0.800 -3.427 1.00 93.75 215 PRO A N 1
ATOM 1710 C CA . PRO A 1 215 ? 16.615 -1.051 -4.574 1.00 93.75 215 PRO A CA 1
ATOM 1711 C C . PRO A 1 215 ? 15.857 -1.149 -5.911 1.00 93.75 215 PRO A C 1
ATOM 1713 O O . PRO A 1 215 ? 16.380 -0.752 -6.956 1.00 93.75 215 PRO A O 1
ATOM 1716 N N . MET A 1 216 ? 14.608 -1.626 -5.889 1.00 91.62 216 MET A N 1
ATOM 1717 C CA . MET A 1 216 ? 13.724 -1.677 -7.058 1.00 91.62 216 MET A CA 1
ATOM 1718 C C . MET A 1 216 ? 13.317 -0.262 -7.494 1.00 91.62 216 MET A C 1
ATOM 1720 O O . MET A 1 216 ? 13.466 0.083 -8.665 1.00 91.62 216 MET A O 1
ATOM 1724 N N . ASP A 1 217 ? 12.919 0.594 -6.548 1.00 90.75 217 ASP A N 1
ATOM 1725 C CA . ASP A 1 217 ? 12.581 2.000 -6.824 1.00 90.75 217 ASP A CA 1
ATOM 1726 C C . ASP A 1 217 ? 13.789 2.788 -7.355 1.00 90.75 217 ASP A C 1
ATOM 1728 O O . ASP A 1 217 ? 13.674 3.573 -8.300 1.00 90.75 217 ASP A O 1
ATOM 1732 N N . GLN A 1 218 ? 14.979 2.551 -6.789 1.00 94.31 218 GLN A N 1
ATOM 1733 C CA . GLN A 1 218 ? 16.223 3.126 -7.307 1.00 94.31 218 GLN A CA 1
ATOM 1734 C C . GLN A 1 218 ? 16.495 2.671 -8.740 1.00 94.31 218 GLN A C 1
ATOM 1736 O O . GLN A 1 218 ? 16.890 3.483 -9.576 1.00 94.31 218 GLN A O 1
ATOM 1741 N N . SER A 1 219 ? 16.256 1.394 -9.036 1.00 95.38 219 SER A N 1
ATOM 1742 C CA . SER A 1 219 ? 16.431 0.853 -10.381 1.00 95.38 219 SER A CA 1
ATOM 1743 C C . SER A 1 219 ? 15.472 1.493 -11.382 1.00 95.38 219 SER A C 1
ATOM 1745 O O . SER A 1 219 ? 15.912 1.884 -12.459 1.00 95.38 219 SER A O 1
ATOM 1747 N N . ILE A 1 220 ? 14.199 1.688 -11.018 1.00 94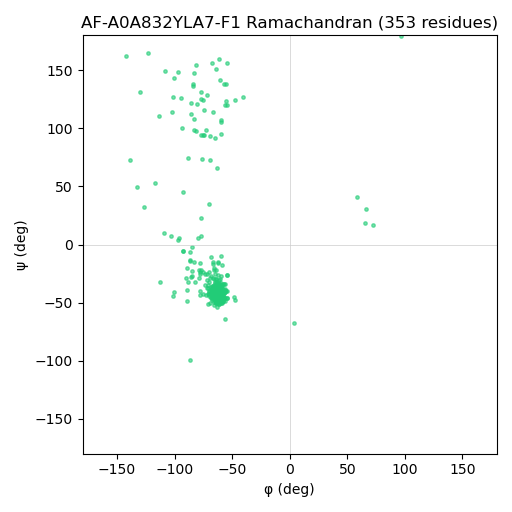.31 220 ILE A N 1
ATOM 1748 C CA . ILE A 1 220 ? 13.206 2.388 -11.854 1.00 94.31 220 ILE A CA 1
ATOM 1749 C C . ILE A 1 220 ? 13.702 3.793 -12.224 1.00 94.31 220 ILE A C 1
ATOM 1751 O O . ILE A 1 220 ? 13.682 4.151 -13.402 1.00 94.31 220 ILE A O 1
ATOM 1755 N N . GLY A 1 221 ? 14.231 4.550 -11.257 1.00 94.56 221 GLY A N 1
ATOM 1756 C CA . GLY A 1 221 ? 14.811 5.872 -11.524 1.00 94.56 221 GLY A CA 1
ATOM 1757 C C . GLY A 1 221 ? 16.092 5.832 -12.373 1.00 94.56 221 GLY A C 1
ATOM 1758 O O . GLY A 1 221 ? 16.378 6.770 -13.119 1.00 94.56 221 GLY A O 1
ATOM 1759 N N . LEU A 1 222 ? 16.870 4.747 -12.302 1.00 96.81 222 LEU A N 1
ATOM 1760 C CA . LEU A 1 222 ? 18.013 4.535 -13.194 1.00 96.81 222 LEU A CA 1
ATOM 1761 C C . LEU A 1 222 ? 17.567 4.218 -14.629 1.00 96.81 222 LEU A C 1
ATOM 1763 O O . LEU A 1 222 ? 18.206 4.701 -15.560 1.00 96.81 222 LEU A O 1
ATOM 1767 N N . PHE A 1 223 ? 16.458 3.499 -14.834 1.00 97.12 223 PHE A N 1
ATOM 1768 C CA . PHE A 1 223 ? 15.884 3.321 -16.173 1.00 97.12 223 PHE A CA 1
ATOM 1769 C C . PHE A 1 223 ? 15.421 4.644 -16.786 1.00 97.12 223 PHE A C 1
ATOM 1771 O O . PHE A 1 223 ? 15.725 4.891 -17.952 1.00 97.12 223 PHE A O 1
ATOM 1778 N N . ASP A 1 224 ? 14.797 5.536 -16.006 1.00 95.38 224 ASP A N 1
ATOM 1779 C CA . ASP A 1 224 ? 14.462 6.893 -16.472 1.00 95.38 224 ASP A CA 1
ATOM 1780 C C . ASP A 1 224 ? 15.708 7.646 -16.951 1.00 95.38 224 ASP A C 1
ATOM 1782 O O . ASP A 1 224 ? 15.705 8.299 -17.999 1.00 95.38 224 ASP A O 1
ATOM 1786 N N . ARG A 1 225 ? 16.816 7.512 -16.209 1.00 96.12 225 ARG A N 1
ATOM 1787 C CA . ARG A 1 225 ? 18.099 8.104 -16.597 1.00 96.12 225 ARG A CA 1
ATOM 1788 C C . ARG A 1 225 ? 18.668 7.475 -17.868 1.00 96.12 225 ARG A C 1
ATOM 1790 O O . ARG A 1 225 ? 19.185 8.214 -18.704 1.00 96.12 225 ARG A O 1
ATOM 1797 N N . ILE A 1 226 ? 18.559 6.157 -18.038 1.00 96.38 226 ILE A N 1
ATOM 1798 C CA . ILE A 1 226 ? 18.996 5.452 -19.254 1.00 96.38 226 ILE A CA 1
ATOM 1799 C C . ILE A 1 226 ? 18.214 5.950 -20.472 1.00 96.38 226 ILE A C 1
ATOM 1801 O O . ILE A 1 226 ? 18.834 6.282 -21.480 1.00 96.38 226 ILE A O 1
ATOM 1805 N N . MET A 1 227 ? 16.888 6.067 -20.366 1.00 95.06 227 MET A N 1
ATOM 1806 C CA . MET A 1 227 ? 16.025 6.551 -21.453 1.00 95.06 227 MET A CA 1
ATOM 1807 C C . MET A 1 227 ? 16.320 8.008 -21.842 1.00 95.06 227 MET A C 1
ATOM 1809 O O . MET A 1 227 ? 16.210 8.380 -23.008 1.00 95.06 227 MET A O 1
ATOM 1813 N N . ALA A 1 228 ? 16.733 8.840 -20.881 1.00 93.62 228 ALA A N 1
ATOM 1814 C CA . ALA A 1 228 ? 17.089 10.238 -21.126 1.00 93.62 228 ALA A CA 1
ATOM 1815 C C . ALA A 1 228 ? 18.559 10.452 -21.547 1.00 93.62 228 ALA A C 1
ATOM 1817 O O . ALA A 1 228 ? 18.922 11.546 -21.989 1.00 93.62 228 ALA A O 1
ATOM 1818 N N . SER A 1 229 ? 19.428 9.452 -21.380 1.00 92.50 229 SER A N 1
ATOM 1819 C CA . SER A 1 229 ? 20.868 9.590 -21.606 1.00 92.50 229 SER A CA 1
ATOM 1820 C C . SER A 1 229 ? 21.241 9.401 -23.075 1.00 92.50 229 SER A C 1
ATOM 1822 O O . SER A 1 229 ? 20.807 8.468 -23.741 1.00 92.50 229 SER A O 1
ATOM 1824 N N . SER A 1 230 ? 22.148 10.245 -23.568 1.00 88.56 230 SER A N 1
ATOM 1825 C CA . SER A 1 230 ? 22.787 10.097 -24.883 1.00 88.56 230 SER A CA 1
ATOM 1826 C C . SER A 1 230 ? 24.225 9.561 -24.800 1.00 88.56 230 SER A C 1
ATOM 1828 O O . SER A 1 230 ? 24.946 9.567 -25.798 1.00 88.56 230 SER A O 1
ATOM 1830 N N . GLU A 1 231 ? 24.683 9.161 -23.608 1.00 93.75 231 GLU A N 1
ATOM 1831 C CA . GLU A 1 231 ? 26.061 8.732 -23.341 1.00 93.75 231 GLU A CA 1
ATOM 1832 C C . GLU A 1 231 ? 26.115 7.232 -22.987 1.00 93.75 231 GLU A C 1
ATOM 1834 O O . GLU A 1 231 ? 25.703 6.851 -21.885 1.00 93.75 231 GLU A O 1
ATOM 1839 N N . PRO A 1 232 ? 26.684 6.374 -23.861 1.00 93.38 232 PRO A N 1
ATOM 1840 C CA . PRO A 1 232 ? 26.747 4.931 -23.627 1.00 93.38 232 PRO A CA 1
ATOM 1841 C C . PRO A 1 232 ? 27.497 4.531 -22.352 1.00 93.38 232 PRO A C 1
ATOM 1843 O O . PRO A 1 232 ? 27.115 3.571 -21.693 1.00 93.38 232 PRO A O 1
ATOM 1846 N N . LYS A 1 233 ? 28.550 5.265 -21.966 1.00 92.94 233 LYS A N 1
ATOM 1847 C CA . LYS A 1 233 ? 29.315 4.956 -20.743 1.00 92.94 233 LYS A CA 1
ATOM 1848 C C . LYS A 1 233 ? 28.472 5.116 -19.480 1.00 92.94 233 LYS A C 1
ATOM 1850 O O . LYS A 1 233 ? 28.566 4.287 -18.581 1.00 92.94 233 LYS A O 1
ATOM 1855 N N . THR A 1 234 ? 27.652 6.163 -19.430 1.00 94.44 234 THR A N 1
ATOM 1856 C CA . THR A 1 234 ? 26.724 6.401 -18.319 1.00 94.44 234 THR A CA 1
ATOM 1857 C C . THR A 1 234 ? 25.669 5.304 -18.281 1.00 94.44 234 THR A C 1
ATOM 1859 O O . THR A 1 234 ? 25.440 4.723 -17.232 1.00 94.44 234 THR A O 1
ATOM 1862 N N . ILE A 1 235 ? 25.122 4.930 -19.441 1.00 96.31 235 ILE A N 1
ATOM 1863 C CA . ILE A 1 235 ? 24.151 3.834 -19.551 1.00 96.31 235 ILE A CA 1
ATOM 1864 C C . ILE A 1 235 ? 24.727 2.513 -19.028 1.00 96.31 235 ILE A C 1
ATOM 1866 O O . ILE A 1 235 ? 24.071 1.830 -18.253 1.00 96.31 235 ILE A O 1
ATOM 1870 N N . ILE A 1 236 ? 25.959 2.155 -19.399 1.00 96.94 236 ILE A N 1
ATOM 1871 C CA . ILE A 1 236 ? 26.608 0.924 -18.916 1.00 96.94 236 ILE A CA 1
ATOM 1872 C C . ILE A 1 236 ? 26.775 0.951 -17.390 1.00 96.94 236 ILE A C 1
ATOM 1874 O O . ILE A 1 236 ? 26.559 -0.065 -16.729 1.00 96.94 236 ILE A O 1
ATOM 1878 N N . ALA A 1 237 ? 27.153 2.098 -16.818 1.00 96.88 237 ALA A N 1
ATOM 1879 C CA . ALA A 1 237 ? 27.265 2.246 -15.368 1.00 96.88 237 ALA A CA 1
ATOM 1880 C C . ALA A 1 237 ? 25.901 2.079 -14.674 1.00 96.88 237 ALA A C 1
ATOM 1882 O O . ALA A 1 237 ? 25.815 1.414 -13.643 1.00 96.88 237 ALA A O 1
ATOM 1883 N N . ASP A 1 238 ? 24.841 2.625 -15.270 1.00 97.44 238 ASP A N 1
ATOM 1884 C CA . ASP A 1 238 ? 23.473 2.557 -14.750 1.00 97.44 238 ASP A CA 1
ATOM 1885 C C . ASP A 1 238 ? 22.936 1.129 -14.798 1.00 97.44 238 ASP A C 1
ATOM 1887 O O . ASP A 1 238 ? 22.409 0.640 -13.801 1.00 97.44 238 ASP A O 1
ATOM 1891 N N . ILE A 1 239 ? 23.153 0.426 -15.913 1.00 97.38 239 ILE A N 1
ATOM 1892 C CA . ILE A 1 239 ? 22.798 -0.990 -16.064 1.00 97.38 239 ILE A CA 1
ATOM 1893 C C . ILE A 1 239 ? 23.509 -1.836 -15.007 1.00 97.38 239 ILE A C 1
ATOM 1895 O O . ILE A 1 239 ? 22.875 -2.653 -14.345 1.00 97.38 239 ILE A O 1
ATOM 1899 N N . ASN A 1 240 ? 24.806 -1.616 -14.789 1.00 97.12 240 ASN A N 1
ATOM 1900 C CA . ASN A 1 240 ? 25.558 -2.355 -13.775 1.00 97.12 240 ASN A CA 1
ATOM 1901 C C . ASN A 1 240 ? 25.072 -2.074 -12.346 1.00 97.12 240 ASN A C 1
ATOM 1903 O O . ASN A 1 240 ? 25.021 -2.994 -11.529 1.00 97.12 240 ASN A O 1
ATOM 1907 N N . ALA A 1 241 ? 24.673 -0.836 -12.047 1.00 97.12 241 ALA A N 1
ATOM 1908 C CA . ALA A 1 241 ? 24.051 -0.508 -10.768 1.00 97.12 241 ALA A CA 1
ATOM 1909 C C . ALA A 1 241 ? 22.705 -1.233 -10.593 1.00 97.12 241 ALA A C 1
ATOM 1911 O O . ALA A 1 241 ? 22.482 -1.851 -9.553 1.00 97.12 241 ALA A O 1
ATOM 1912 N N . ILE A 1 242 ? 21.857 -1.238 -11.629 1.00 97.00 242 ILE A N 1
ATOM 1913 C CA . ILE A 1 242 ? 20.575 -1.958 -11.631 1.00 97.00 242 ILE A CA 1
ATOM 1914 C C . ILE A 1 242 ? 20.792 -3.461 -11.392 1.00 97.00 242 ILE A C 1
ATOM 1916 O O . ILE A 1 242 ? 20.143 -4.040 -10.524 1.00 97.00 242 ILE A O 1
ATOM 1920 N N . LYS A 1 243 ? 21.743 -4.096 -12.090 1.00 96.12 243 LYS A N 1
ATOM 1921 C CA . LYS A 1 243 ? 22.065 -5.527 -11.908 1.00 96.12 243 LYS A CA 1
ATOM 1922 C C . LYS A 1 243 ? 22.441 -5.868 -10.464 1.00 96.12 243 LYS A C 1
ATOM 1924 O O . LYS A 1 243 ? 22.127 -6.961 -10.004 1.00 96.12 243 LYS A O 1
ATOM 1929 N N . GLY A 1 244 ? 23.092 -4.939 -9.756 1.00 94.69 244 GLY A N 1
ATOM 1930 C CA . GLY A 1 244 ? 23.437 -5.085 -8.339 1.00 94.69 244 GLY A CA 1
ATOM 1931 C C . GLY A 1 244 ? 22.258 -4.911 -7.376 1.00 94.69 244 GLY A C 1
ATOM 1932 O O . GLY A 1 244 ? 22.316 -5.417 -6.258 1.00 94.69 244 GLY A O 1
ATOM 1933 N N . PHE A 1 245 ? 21.200 -4.211 -7.789 1.00 94.19 245 PHE A N 1
ATOM 1934 C CA . PHE A 1 245 ? 19.990 -4.000 -6.990 1.00 94.19 245 PHE A CA 1
ATOM 1935 C C . PHE A 1 245 ? 18.949 -5.106 -7.166 1.00 94.19 245 PHE A C 1
ATOM 1937 O O . PHE A 1 245 ? 18.220 -5.412 -6.222 1.00 94.19 245 PHE A O 1
ATOM 1944 N N . ILE A 1 246 ? 18.864 -5.702 -8.356 1.00 92.50 246 ILE A N 1
ATOM 1945 C CA . ILE A 1 246 ? 17.884 -6.750 -8.648 1.00 92.50 246 ILE A CA 1
ATOM 1946 C C . ILE A 1 246 ? 18.417 -8.114 -8.175 1.00 92.50 246 ILE A C 1
ATOM 1948 O O . ILE A 1 246 ? 19.573 -8.447 -8.443 1.00 92.50 246 ILE A O 1
ATOM 1952 N N . PRO A 1 247 ? 17.590 -8.957 -7.528 1.00 92.00 247 PRO A N 1
ATOM 1953 C CA . PRO A 1 247 ? 17.949 -10.345 -7.243 1.00 92.00 247 PRO A CA 1
ATOM 1954 C C . PRO A 1 247 ? 18.374 -11.125 -8.499 1.00 92.00 247 PRO A C 1
ATOM 1956 O O . PRO A 1 247 ? 17.990 -10.798 -9.619 1.00 92.00 247 PRO A O 1
ATOM 1959 N N . THR A 1 248 ? 19.164 -12.186 -8.337 1.00 91.12 248 THR A N 1
ATOM 1960 C CA . THR A 1 248 ? 19.630 -13.000 -9.477 1.00 91.12 248 THR A CA 1
ATOM 1961 C C . THR A 1 248 ? 18.636 -14.080 -9.895 1.00 91.12 248 THR A C 1
ATOM 1963 O O . THR A 1 248 ? 18.619 -14.500 -11.049 1.00 91.12 248 THR A O 1
ATOM 1966 N N . GLU A 1 249 ? 17.812 -14.551 -8.960 1.00 90.94 249 GLU A N 1
ATOM 1967 C CA . GLU A 1 249 ? 16.907 -15.681 -9.155 1.00 90.94 249 GLU A CA 1
ATOM 1968 C C . GLU A 1 249 ? 15.572 -15.461 -8.441 1.00 90.94 249 GLU A C 1
ATOM 1970 O O . GLU A 1 249 ? 15.451 -14.648 -7.523 1.00 90.94 249 GLU A O 1
ATOM 1975 N N . GLY A 1 250 ? 14.573 -16.240 -8.853 1.00 89.81 250 GLY A N 1
ATOM 1976 C CA . GLY A 1 250 ? 13.234 -16.225 -8.279 1.00 89.81 250 GLY A CA 1
ATOM 1977 C C . GLY A 1 250 ? 12.249 -15.358 -9.056 1.00 89.81 250 GLY A C 1
ATOM 1978 O O . GLY A 1 250 ? 12.563 -14.747 -10.077 1.00 89.81 250 GLY A O 1
ATOM 1979 N N . ASN A 1 251 ? 11.016 -15.341 -8.562 1.00 89.81 251 ASN A N 1
ATOM 1980 C CA . ASN A 1 251 ? 9.935 -14.545 -9.118 1.00 89.81 251 ASN A CA 1
ATOM 1981 C C . ASN A 1 251 ? 9.280 -13.768 -7.980 1.00 89.81 251 ASN A C 1
ATOM 1983 O O . ASN A 1 251 ? 8.969 -14.346 -6.937 1.00 89.81 251 ASN A O 1
ATOM 1987 N N . ALA A 1 252 ? 9.083 -12.468 -8.172 1.00 85.94 252 ALA A N 1
ATOM 1988 C CA . ALA A 1 252 ? 8.437 -11.646 -7.159 1.00 85.94 252 ALA A CA 1
ATOM 1989 C C . ALA A 1 252 ? 6.943 -11.961 -7.013 1.00 85.94 252 ALA A C 1
ATOM 1991 O O . ALA A 1 252 ? 6.383 -11.877 -5.919 1.00 85.94 252 ALA A O 1
ATOM 1992 N N . VAL A 1 253 ? 6.294 -12.343 -8.115 1.00 87.00 253 VAL A N 1
ATOM 1993 C CA . VAL A 1 253 ? 4.866 -12.648 -8.138 1.00 87.00 253 VAL A CA 1
ATOM 1994 C C . VAL A 1 253 ? 4.662 -14.082 -7.666 1.00 87.00 253 VAL A C 1
ATOM 1996 O O . VAL A 1 253 ? 4.955 -15.041 -8.372 1.00 87.00 253 VAL A O 1
ATOM 1999 N N . TRP A 1 254 ? 4.130 -14.238 -6.457 1.00 82.25 254 TRP A N 1
ATOM 2000 C CA . TRP A 1 254 ? 3.970 -15.550 -5.824 1.00 82.25 254 TRP A CA 1
ATOM 2001 C C . TRP A 1 254 ? 2.640 -16.247 -6.143 1.00 82.25 254 TRP A C 1
ATOM 2003 O O . TRP A 1 254 ? 2.539 -17.459 -5.977 1.00 82.25 254 TRP A O 1
ATOM 2013 N N . LEU A 1 255 ? 1.615 -15.507 -6.582 1.00 82.94 255 LEU A N 1
ATOM 2014 C CA . LEU A 1 255 ? 0.289 -16.077 -6.847 1.00 82.94 255 LEU A CA 1
ATOM 2015 C C . LEU A 1 255 ? 0.150 -16.591 -8.288 1.00 82.94 255 LEU A C 1
ATOM 2017 O O . LEU A 1 255 ? -0.294 -17.716 -8.499 1.00 82.94 255 LEU A O 1
ATOM 2021 N N . PHE A 1 256 ? 0.545 -15.773 -9.266 1.00 86.62 256 PHE A N 1
ATOM 2022 C CA . PHE A 1 256 ? 0.497 -16.088 -10.697 1.00 86.62 256 PHE A CA 1
ATOM 2023 C C . PHE A 1 256 ? 1.777 -15.585 -11.385 1.00 86.62 256 PHE A C 1
ATOM 2025 O O . PHE A 1 256 ? 1.740 -14.552 -12.056 1.00 86.62 256 PHE A O 1
ATOM 2032 N N . PRO A 1 257 ? 2.927 -16.250 -11.162 1.00 88.00 257 PRO A N 1
ATOM 2033 C CA . PRO A 1 257 ? 4.202 -15.827 -11.732 1.00 88.00 257 PRO A CA 1
ATOM 2034 C C . PRO A 1 257 ? 4.160 -15.831 -13.259 1.00 88.00 257 PRO A C 1
ATOM 2036 O O . PRO A 1 257 ? 3.598 -16.738 -13.876 1.00 88.00 257 PRO A O 1
ATOM 2039 N N . THR A 1 258 ? 4.808 -14.839 -13.862 1.00 89.38 258 THR A N 1
ATOM 2040 C CA . THR A 1 258 ? 5.001 -14.751 -15.314 1.00 89.38 258 THR A CA 1
ATOM 2041 C C . THR A 1 258 ? 6.488 -14.663 -15.645 1.00 89.38 258 THR A C 1
ATOM 2043 O O . THR A 1 258 ? 7.316 -14.400 -14.769 1.00 89.38 258 THR A O 1
ATOM 2046 N N . GLU A 1 259 ? 6.846 -14.881 -16.910 1.00 89.19 259 GLU A N 1
ATOM 2047 C CA . GLU A 1 259 ? 8.237 -14.751 -17.368 1.00 89.19 259 GLU A CA 1
ATOM 2048 C C . GLU A 1 259 ? 8.745 -13.305 -17.295 1.00 89.19 259 GLU A C 1
ATOM 2050 O O . GLU A 1 259 ? 9.926 -13.085 -17.048 1.00 89.19 259 GLU A O 1
ATOM 2055 N N . THR A 1 260 ? 7.861 -12.313 -17.448 1.00 88.25 260 THR A N 1
ATOM 2056 C CA . THR A 1 260 ? 8.219 -10.890 -17.334 1.00 88.25 260 THR A CA 1
ATOM 2057 C C . THR A 1 260 ? 8.545 -10.486 -15.900 1.00 88.25 260 THR A C 1
ATOM 2059 O O . THR A 1 260 ? 9.300 -9.543 -15.694 1.00 88.25 260 THR A O 1
ATOM 2062 N N . THR A 1 261 ? 8.038 -11.223 -14.906 1.00 90.19 261 THR A N 1
ATOM 2063 C CA . THR A 1 261 ? 8.304 -10.972 -13.481 1.00 90.19 261 THR A CA 1
ATOM 2064 C C . THR A 1 261 ? 9.446 -11.825 -12.910 1.00 90.19 261 THR A C 1
ATOM 2066 O O . THR A 1 261 ? 9.691 -11.816 -11.700 1.00 90.19 261 THR A O 1
ATOM 2069 N N . ASN A 1 262 ? 10.132 -12.599 -13.758 1.00 93.94 262 ASN A N 1
ATOM 2070 C CA . ASN A 1 262 ? 11.217 -13.492 -13.363 1.00 93.94 262 ASN A CA 1
ATOM 2071 C C . ASN A 1 262 ? 12.559 -12.746 -13.316 1.00 93.94 262 ASN A C 1
ATOM 2073 O O . ASN A 1 262 ? 13.033 -12.230 -14.330 1.00 93.94 262 ASN A O 1
ATOM 2077 N N . PHE A 1 263 ? 13.216 -12.750 -12.155 1.00 93.88 263 PHE A N 1
ATOM 2078 C CA . PHE A 1 263 ? 14.470 -12.026 -11.956 1.00 93.88 263 PHE A CA 1
ATOM 2079 C C . PHE A 1 263 ? 15.622 -12.556 -12.810 1.00 93.88 263 PHE A C 1
ATOM 2081 O O . PHE A 1 263 ? 16.398 -11.764 -13.337 1.00 93.88 263 PHE A O 1
ATOM 2088 N N . SER A 1 264 ? 15.698 -13.870 -13.033 1.00 94.94 264 SER A N 1
ATOM 2089 C CA . SER A 1 264 ? 16.732 -14.455 -13.897 1.00 94.94 264 SER A CA 1
ATOM 2090 C C . SER A 1 264 ? 16.585 -13.980 -15.345 1.00 94.94 264 SER A C 1
ATOM 2092 O O . SER A 1 264 ? 17.577 -13.702 -16.020 1.00 94.94 264 SER A O 1
ATOM 2094 N N . ARG A 1 265 ? 15.339 -13.820 -15.812 1.00 94.19 265 ARG A N 1
ATOM 2095 C CA . ARG A 1 265 ? 15.047 -13.299 -17.150 1.00 94.19 265 ARG A CA 1
ATOM 2096 C C . ARG A 1 265 ? 15.416 -11.823 -17.265 1.00 94.19 265 ARG A C 1
ATOM 2098 O O . ARG A 1 265 ? 16.087 -11.449 -18.219 1.00 94.19 265 ARG A O 1
ATOM 2105 N N . ILE A 1 266 ? 15.045 -11.022 -16.268 1.00 94.88 266 ILE A N 1
ATOM 2106 C CA . ILE A 1 266 ? 15.377 -9.592 -16.213 1.00 94.88 266 ILE A CA 1
ATOM 2107 C C . ILE A 1 266 ? 16.896 -9.386 -16.210 1.00 94.88 266 ILE A C 1
ATOM 2109 O O . ILE A 1 266 ? 17.399 -8.557 -16.961 1.00 94.88 266 ILE A O 1
ATOM 2113 N N . GLN A 1 267 ? 17.642 -10.172 -15.430 1.00 96.38 267 GLN A N 1
ATOM 2114 C CA . GLN A 1 267 ? 19.108 -10.124 -15.423 1.00 96.38 267 GLN A CA 1
ATOM 2115 C C . GLN A 1 267 ? 19.700 -10.459 -16.800 1.00 96.38 267 GLN A C 1
ATOM 2117 O O . GLN A 1 267 ? 20.576 -9.745 -17.283 1.00 96.38 267 GLN A O 1
ATOM 2122 N N . ALA A 1 268 ? 19.172 -11.481 -17.482 1.00 95.75 268 ALA A N 1
ATOM 2123 C CA . ALA A 1 268 ? 19.604 -11.815 -18.838 1.00 95.75 268 ALA A CA 1
ATOM 2124 C C . ALA A 1 268 ? 19.289 -10.697 -19.853 1.00 95.75 268 ALA A C 1
ATOM 2126 O O . ALA A 1 268 ? 20.103 -10.409 -20.732 1.00 95.75 268 ALA A O 1
ATOM 2127 N N . ASP A 1 269 ? 18.135 -10.038 -19.733 1.00 95.69 269 ASP A N 1
ATOM 2128 C CA . ASP A 1 269 ? 17.778 -8.904 -20.591 1.00 95.69 269 ASP A CA 1
ATOM 2129 C C . ASP A 1 269 ? 18.694 -7.690 -20.328 1.00 95.69 269 ASP A C 1
ATOM 2131 O O . ASP A 1 269 ? 19.106 -7.008 -21.274 1.00 95.69 269 ASP A O 1
ATOM 2135 N N . LEU A 1 270 ? 19.100 -7.468 -19.071 1.00 96.62 270 LEU A N 1
ATOM 2136 C CA . LEU A 1 270 ? 20.100 -6.463 -18.697 1.00 96.62 270 LEU A CA 1
ATOM 2137 C C . LEU A 1 270 ? 21.487 -6.773 -19.271 1.00 96.62 270 LEU A C 1
ATOM 2139 O O . LEU A 1 270 ? 22.138 -5.857 -19.773 1.00 96.62 270 LEU A O 1
ATOM 2143 N N . ASP A 1 271 ? 21.922 -8.036 -19.268 1.00 97.25 271 ASP A N 1
ATOM 2144 C CA . ASP A 1 271 ? 23.184 -8.455 -19.900 1.00 97.25 271 ASP A CA 1
ATOM 2145 C C . ASP A 1 271 ? 23.189 -8.158 -21.409 1.00 97.25 271 ASP A C 1
ATOM 2147 O O . ASP A 1 271 ? 24.171 -7.656 -21.967 1.00 97.25 271 ASP A O 1
ATOM 2151 N N . VAL A 1 272 ? 22.069 -8.429 -22.088 1.00 96.50 272 VAL A N 1
ATOM 2152 C CA . VAL A 1 272 ? 21.908 -8.128 -23.519 1.00 96.50 272 VAL A CA 1
ATOM 2153 C C . VAL A 1 272 ? 21.925 -6.619 -23.769 1.00 96.50 272 VAL A C 1
ATOM 2155 O O . VAL A 1 272 ? 22.544 -6.156 -24.736 1.00 96.50 272 VAL A O 1
ATOM 2158 N N . MET A 1 273 ? 21.273 -5.840 -22.905 1.00 96.25 273 MET A N 1
ATOM 2159 C CA . MET A 1 273 ? 21.247 -4.382 -23.004 1.00 96.25 273 MET A CA 1
ATOM 2160 C C . MET A 1 273 ? 22.633 -3.772 -22.746 1.00 96.25 273 MET A C 1
ATOM 2162 O O . MET A 1 273 ? 23.063 -2.897 -23.501 1.00 96.25 273 MET A O 1
ATOM 2166 N N . GLU A 1 274 ? 23.379 -4.289 -21.768 1.00 97.12 274 GLU A N 1
ATOM 2167 C CA . GLU A 1 274 ? 24.767 -3.905 -21.494 1.00 97.12 274 GLU A CA 1
ATOM 2168 C C . GLU A 1 274 ? 25.663 -4.171 -22.709 1.00 97.12 274 GLU A C 1
ATOM 2170 O O . GLU A 1 274 ? 26.361 -3.273 -23.187 1.00 97.12 274 GLU A O 1
ATOM 2175 N N . ALA A 1 275 ? 25.594 -5.379 -23.279 1.00 96.62 275 ALA A N 1
ATOM 2176 C CA . ALA A 1 275 ? 26.360 -5.736 -24.470 1.00 96.62 275 ALA A CA 1
ATOM 2177 C C . ALA A 1 275 ? 26.021 -4.833 -25.672 1.00 96.62 275 ALA A C 1
ATOM 2179 O O . ALA A 1 275 ? 26.899 -4.492 -26.473 1.00 96.62 275 ALA A O 1
ATOM 2180 N N . SER A 1 276 ? 24.757 -4.422 -25.797 1.00 94.94 276 SER A N 1
ATOM 2181 C CA . SER A 1 276 ? 24.293 -3.502 -26.843 1.00 94.94 276 SER A CA 1
ATOM 2182 C C . SER A 1 276 ? 24.816 -2.080 -26.623 1.00 94.94 276 SER A C 1
ATOM 2184 O O . SER A 1 276 ? 25.272 -1.440 -27.576 1.00 94.94 276 SER A O 1
ATOM 2186 N N . ALA A 1 277 ? 24.857 -1.608 -25.375 1.00 95.50 277 ALA A N 1
ATOM 2187 C CA . ALA A 1 277 ? 25.453 -0.323 -25.012 1.00 95.50 277 ALA A CA 1
ATOM 2188 C C . ALA A 1 277 ? 26.967 -0.295 -25.277 1.00 95.50 277 ALA A C 1
ATOM 2190 O O . ALA A 1 277 ? 27.475 0.670 -25.855 1.00 95.50 277 ALA A O 1
ATOM 2191 N N . VAL A 1 278 ? 27.684 -1.380 -24.960 1.00 96.44 278 VAL A N 1
ATOM 2192 C CA . VAL A 1 278 ? 29.118 -1.526 -25.268 1.00 96.44 278 VAL A CA 1
ATOM 2193 C C . VAL A 1 278 ? 29.360 -1.450 -26.775 1.00 96.44 278 VAL A C 1
ATOM 2195 O O . VAL A 1 278 ? 30.214 -0.680 -27.217 1.00 96.44 278 VAL A O 1
ATOM 2198 N N . LYS A 1 279 ? 28.583 -2.180 -27.585 1.00 94.56 279 LYS A N 1
ATOM 2199 C CA . LYS A 1 279 ? 28.698 -2.120 -29.053 1.00 94.56 279 LYS A CA 1
ATOM 2200 C C . LYS A 1 279 ? 28.409 -0.721 -29.591 1.00 94.56 279 LYS A C 1
ATOM 2202 O O . LYS A 1 279 ? 29.176 -0.220 -30.405 1.00 94.56 279 LYS A O 1
ATOM 2207 N N . THR A 1 280 ? 27.353 -0.074 -29.100 1.00 93.75 280 THR A N 1
ATOM 2208 C CA . THR A 1 280 ? 26.966 1.286 -29.511 1.00 93.75 280 THR A CA 1
ATOM 2209 C C . THR A 1 280 ? 28.049 2.309 -29.160 1.00 93.75 280 THR A C 1
ATOM 2211 O O . THR A 1 280 ? 28.309 3.222 -29.939 1.00 93.75 280 THR A O 1
ATOM 2214 N N . SER A 1 281 ? 28.761 2.117 -28.043 1.00 94.12 281 SER A N 1
ATOM 2215 C CA . SER A 1 281 ? 29.870 2.990 -27.633 1.00 94.12 281 SER A CA 1
ATOM 2216 C C . SER A 1 281 ? 31.073 2.981 -28.586 1.00 94.12 281 SER A C 1
ATOM 2218 O O . SER A 1 281 ? 31.845 3.939 -28.597 1.00 94.12 281 SER A O 1
ATOM 2220 N N . ALA A 1 282 ? 31.228 1.922 -29.389 1.00 94.06 282 ALA A N 1
ATOM 2221 C CA . ALA A 1 282 ? 32.320 1.775 -30.349 1.00 94.06 282 ALA A CA 1
ATOM 2222 C C . ALA A 1 282 ? 32.022 2.415 -31.719 1.00 94.06 282 ALA A C 1
ATOM 2224 O O . ALA A 1 282 ? 32.902 2.457 -32.580 1.00 94.06 282 ALA A O 1
ATOM 2225 N N . VAL A 1 283 ? 30.795 2.896 -31.939 1.00 93.75 283 VAL A N 1
ATOM 2226 C CA . VAL A 1 283 ? 30.336 3.448 -33.219 1.00 93.75 283 VAL A CA 1
ATOM 2227 C C . VAL A 1 283 ? 30.359 4.990 -33.178 1.00 93.75 283 VAL A C 1
ATOM 2229 O O . VAL A 1 283 ? 30.041 5.570 -32.138 1.00 93.75 283 VAL A O 1
ATOM 2232 N N . PRO A 1 284 ? 30.708 5.691 -34.282 1.00 93.94 284 PRO A N 1
ATOM 2233 C CA . PRO A 1 284 ? 30.661 7.154 -34.343 1.00 93.94 284 PRO A CA 1
ATOM 2234 C C . PRO A 1 284 ? 29.272 7.728 -34.037 1.00 93.94 284 PRO A C 1
ATOM 2236 O O . PRO A 1 284 ? 28.258 7.220 -34.524 1.00 93.94 284 PRO A O 1
ATOM 2239 N N . ARG A 1 285 ? 29.230 8.814 -33.255 1.00 91.44 285 ARG A N 1
ATOM 2240 C CA . ARG A 1 285 ? 27.987 9.431 -32.752 1.00 91.44 285 ARG A CA 1
ATOM 2241 C C . ARG A 1 285 ? 27.086 10.023 -33.828 1.00 91.44 285 ARG A C 1
ATOM 2243 O O . ARG A 1 285 ? 25.891 10.154 -33.609 1.00 91.44 285 ARG A O 1
ATOM 2250 N N . ASP A 1 286 ? 27.669 10.404 -34.950 1.00 91.94 286 ASP A N 1
ATOM 2251 C CA . ASP A 1 286 ? 27.006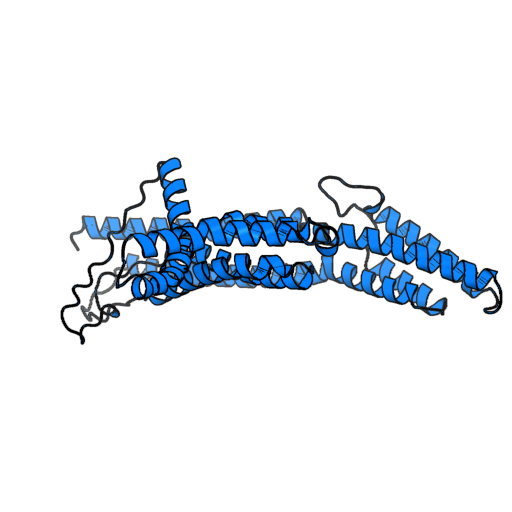 10.969 -36.122 1.00 91.94 286 ASP A CA 1
ATOM 2252 C C . ASP A 1 286 ? 26.449 9.895 -37.071 1.00 91.94 286 ASP A C 1
ATOM 2254 O O . ASP A 1 286 ? 25.816 10.211 -38.078 1.00 91.94 286 ASP A O 1
ATOM 2258 N N . SER A 1 287 ? 26.664 8.613 -36.764 1.00 95.00 287 SER A N 1
ATOM 2259 C CA . SER A 1 287 ? 26.168 7.514 -37.585 1.00 95.00 287 SER A CA 1
ATOM 2260 C C . SER A 1 287 ? 24.712 7.154 -37.270 1.00 95.00 287 SER A C 1
ATOM 2262 O O . SER A 1 287 ? 24.257 7.173 -36.123 1.00 95.00 287 SER A O 1
ATOM 2264 N N . SER A 1 288 ? 23.984 6.702 -38.292 1.00 94.06 288 SER A N 1
ATOM 2265 C C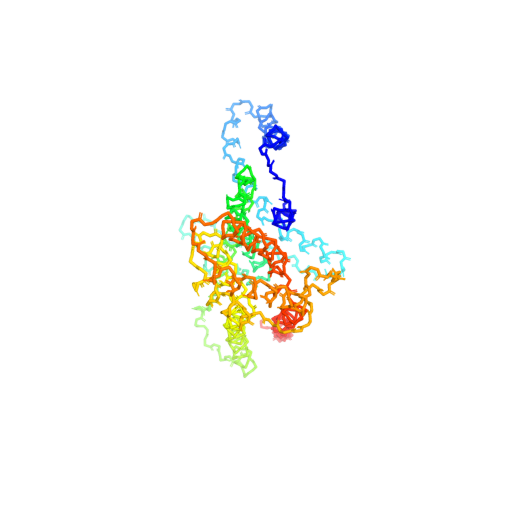A . SER A 1 288 ? 22.640 6.132 -38.122 1.00 94.06 288 SER A CA 1
ATOM 2266 C C . SER A 1 288 ? 22.634 4.901 -37.210 1.00 94.06 288 SER A C 1
ATOM 2268 O O . SER A 1 288 ? 21.677 4.687 -36.464 1.00 94.06 288 SER A O 1
ATOM 2270 N N . ALA A 1 289 ? 23.712 4.111 -37.232 1.00 93.31 289 ALA A N 1
ATOM 2271 C CA . ALA A 1 289 ? 23.882 2.941 -36.379 1.00 93.31 289 ALA A CA 1
ATOM 2272 C C . ALA A 1 289 ? 23.940 3.319 -34.890 1.00 93.31 289 ALA A C 1
ATOM 2274 O O . ALA A 1 289 ? 23.312 2.644 -34.077 1.00 93.31 289 ALA A O 1
ATOM 2275 N N . PHE A 1 290 ? 24.614 4.420 -34.538 1.00 95.44 290 PHE A N 1
ATOM 2276 C CA . PHE A 1 290 ? 24.643 4.926 -33.165 1.00 95.44 290 PHE A CA 1
ATOM 2277 C C . PHE A 1 290 ? 23.247 5.338 -32.690 1.00 95.44 290 PHE A C 1
ATOM 2279 O O . PHE A 1 290 ? 22.789 4.870 -31.650 1.00 95.44 290 PHE A O 1
ATOM 2286 N N . HIS A 1 291 ? 22.534 6.152 -33.474 1.00 94.12 291 HIS A N 1
ATOM 2287 C CA . HIS A 1 291 ? 21.180 6.587 -33.117 1.00 94.12 291 HIS A CA 1
ATOM 2288 C C . HIS A 1 291 ? 20.196 5.415 -32.999 1.00 94.12 291 HIS A C 1
ATOM 2290 O O . HIS A 1 291 ? 19.389 5.386 -32.073 1.00 94.12 291 HIS A O 1
ATOM 2296 N N . THR A 1 292 ? 20.300 4.422 -33.888 1.00 94.81 292 THR A N 1
ATOM 2297 C CA . THR A 1 292 ? 19.469 3.208 -33.834 1.00 94.81 292 THR A CA 1
ATOM 2298 C C . THR A 1 292 ? 19.778 2.374 -32.590 1.00 94.81 292 THR A C 1
ATOM 2300 O O . THR A 1 292 ? 18.855 1.929 -31.915 1.00 94.81 292 THR A O 1
ATOM 2303 N N . GLY A 1 293 ? 21.061 2.198 -32.250 1.00 94.31 293 GLY A N 1
ATOM 2304 C CA . GLY A 1 293 ? 21.475 1.476 -31.043 1.00 94.31 293 GLY A CA 1
ATOM 2305 C C . GLY A 1 293 ? 21.001 2.159 -29.760 1.00 94.31 293 GLY A C 1
ATOM 2306 O O . GLY A 1 293 ? 20.465 1.502 -28.873 1.00 94.31 293 GLY A O 1
ATOM 2307 N N . MET A 1 294 ? 21.111 3.487 -29.690 1.00 95.19 294 MET A N 1
ATOM 2308 C CA . MET A 1 294 ? 20.598 4.270 -28.562 1.00 95.19 294 MET A CA 1
ATOM 2309 C C . MET A 1 294 ? 19.074 4.167 -28.422 1.00 95.19 294 MET A C 1
ATOM 2311 O O . MET A 1 294 ? 18.570 4.031 -27.309 1.00 95.19 294 MET A O 1
ATOM 2315 N N . MET A 1 295 ? 18.340 4.187 -29.538 1.00 95.00 295 MET A N 1
ATOM 2316 C CA . MET A 1 295 ? 16.885 4.029 -29.531 1.00 95.00 295 MET A CA 1
ATOM 2317 C C . MET A 1 295 ? 16.459 2.627 -29.070 1.00 95.00 295 MET A C 1
ATOM 2319 O O . MET A 1 295 ? 15.554 2.518 -28.249 1.00 95.00 295 MET A O 1
ATOM 2323 N N . ASP A 1 296 ? 17.123 1.565 -29.542 1.00 95.12 296 ASP A N 1
ATOM 2324 C CA . ASP A 1 296 ? 16.857 0.186 -29.094 1.00 95.12 296 ASP A CA 1
ATOM 2325 C C . ASP A 1 296 ? 17.114 0.023 -27.587 1.00 95.12 296 ASP A C 1
ATOM 2327 O O . ASP A 1 296 ? 16.278 -0.543 -26.885 1.00 95.12 296 ASP A O 1
ATOM 2331 N N . ILE A 1 297 ? 18.207 0.592 -27.064 1.00 96.38 297 ILE A N 1
ATOM 2332 C CA . ILE A 1 297 ? 18.499 0.593 -25.621 1.00 96.38 297 ILE A CA 1
ATOM 2333 C C . ILE A 1 297 ? 17.400 1.317 -24.837 1.00 96.38 297 ILE A C 1
ATOM 2335 O O . ILE A 1 297 ? 16.916 0.783 -23.842 1.00 96.38 297 ILE A O 1
ATOM 2339 N N . SER A 1 298 ? 16.977 2.502 -25.288 1.00 96.38 298 SER A N 1
ATOM 2340 C CA . SER A 1 298 ? 15.914 3.266 -24.622 1.00 96.38 298 SER A CA 1
ATOM 2341 C C . SER A 1 298 ? 14.583 2.509 -24.602 1.00 96.38 298 SER A C 1
ATOM 2343 O O . SER A 1 298 ? 13.915 2.485 -23.574 1.00 96.38 298 SER A O 1
ATOM 2345 N N . LEU A 1 299 ? 14.201 1.862 -25.707 1.00 96.44 299 LEU A N 1
ATOM 2346 C CA . LEU A 1 299 ? 12.955 1.088 -25.789 1.00 96.44 299 LEU A CA 1
ATOM 2347 C C . LEU A 1 299 ? 12.996 -0.167 -24.907 1.00 96.44 299 LEU A C 1
ATOM 2349 O O . LEU A 1 299 ? 12.007 -0.519 -24.268 1.00 96.44 299 LEU A O 1
ATOM 2353 N N . ARG A 1 300 ? 14.146 -0.850 -24.839 1.00 96.25 300 ARG A N 1
ATOM 2354 C CA . ARG A 1 300 ? 14.332 -1.989 -23.924 1.00 96.25 300 ARG A CA 1
ATOM 2355 C C . ARG A 1 300 ? 14.261 -1.553 -22.467 1.00 96.25 300 ARG A C 1
ATOM 2357 O O . ARG A 1 300 ? 13.629 -2.242 -21.673 1.00 96.25 300 ARG A O 1
ATOM 2364 N N . ALA A 1 301 ? 14.882 -0.422 -22.136 1.00 96.94 301 ALA A N 1
ATOM 2365 C CA . ALA A 1 301 ? 14.825 0.164 -20.804 1.00 96.94 301 ALA A CA 1
ATOM 2366 C C . ALA A 1 301 ? 13.376 0.439 -20.374 1.00 96.94 301 ALA A C 1
ATOM 2368 O O . ALA A 1 301 ? 13.000 0.042 -19.276 1.00 96.94 301 ALA A O 1
ATOM 2369 N N . GLU A 1 302 ? 12.552 1.013 -21.256 1.00 96.50 302 GLU A N 1
ATOM 2370 C CA . GLU A 1 302 ? 11.122 1.254 -21.005 1.00 96.50 302 GLU A CA 1
ATOM 2371 C C . GLU A 1 302 ? 10.354 -0.048 -20.713 1.00 96.50 302 GLU A C 1
ATOM 2373 O O . GLU A 1 302 ? 9.615 -0.142 -19.733 1.00 96.50 302 GLU A O 1
ATOM 2378 N N . ILE A 1 303 ? 10.571 -1.094 -21.520 1.00 95.44 303 ILE A N 1
ATOM 2379 C CA . ILE A 1 303 ? 9.906 -2.397 -21.340 1.00 95.44 303 ILE A CA 1
ATOM 2380 C C . ILE A 1 303 ? 10.306 -3.047 -20.008 1.00 95.44 303 ILE A C 1
ATOM 2382 O O . ILE A 1 303 ? 9.447 -3.535 -19.271 1.00 95.44 303 ILE A O 1
ATOM 2386 N N . ILE A 1 304 ? 11.605 -3.064 -19.689 1.00 95.31 304 ILE A N 1
ATOM 2387 C CA . ILE A 1 304 ? 12.101 -3.669 -18.445 1.00 95.31 304 ILE A CA 1
ATOM 2388 C C . ILE A 1 304 ? 11.612 -2.866 -17.234 1.00 95.31 304 ILE A C 1
ATOM 2390 O O . ILE A 1 304 ? 11.194 -3.462 -16.241 1.00 95.31 304 ILE A O 1
ATOM 2394 N N . GLN A 1 305 ? 11.591 -1.535 -17.326 1.00 96.06 305 GLN A N 1
ATOM 2395 C CA . GLN A 1 305 ? 11.038 -0.673 -16.285 1.00 96.06 305 GLN A CA 1
ATOM 2396 C C . GLN A 1 305 ? 9.558 -0.985 -16.028 1.00 96.06 305 GLN A C 1
ATOM 2398 O O . GLN A 1 305 ? 9.170 -1.136 -14.870 1.00 96.06 305 GLN A O 1
ATOM 2403 N N . GLY A 1 306 ? 8.749 -1.157 -17.079 1.00 92.62 306 GLY A N 1
ATOM 2404 C CA . GLY A 1 306 ? 7.347 -1.566 -16.950 1.00 92.62 306 GLY A CA 1
ATOM 2405 C C . GLY A 1 306 ? 7.193 -2.898 -16.209 1.00 92.62 306 GLY A C 1
ATOM 2406 O O . GLY A 1 306 ? 6.448 -2.983 -15.234 1.00 92.62 306 GLY A O 1
ATOM 2407 N N . ASN A 1 307 ? 7.985 -3.908 -16.586 1.00 91.50 307 ASN A N 1
ATOM 2408 C CA . ASN A 1 307 ? 8.000 -5.201 -15.891 1.00 91.50 307 ASN A CA 1
ATOM 2409 C C . ASN A 1 307 ? 8.381 -5.061 -14.404 1.00 91.50 307 ASN A C 1
ATOM 2411 O O . ASN A 1 307 ? 7.846 -5.765 -13.550 1.00 91.50 307 ASN A O 1
ATOM 2415 N N . MET A 1 308 ? 9.299 -4.149 -14.074 1.00 90.56 308 MET A N 1
ATOM 2416 C CA . MET A 1 308 ? 9.707 -3.885 -12.691 1.00 90.56 308 MET A CA 1
ATOM 2417 C C . MET A 1 308 ? 8.633 -3.154 -11.890 1.00 90.56 308 MET A C 1
ATOM 2419 O O . MET A 1 308 ? 8.410 -3.493 -10.727 1.00 90.56 308 MET A O 1
ATOM 2423 N N . MET A 1 309 ? 7.910 -2.217 -12.503 1.00 88.94 309 MET A N 1
ATOM 2424 C CA . MET A 1 309 ? 6.758 -1.571 -11.871 1.00 88.94 309 MET A CA 1
ATOM 2425 C C . MET A 1 309 ? 5.659 -2.581 -11.511 1.00 88.94 309 MET A C 1
ATOM 2427 O O . MET A 1 309 ? 5.059 -2.463 -10.442 1.00 88.94 309 MET A O 1
ATOM 2431 N N . ASP A 1 310 ? 5.451 -3.608 -12.338 1.00 86.25 310 ASP A N 1
ATOM 2432 C CA . ASP A 1 310 ? 4.504 -4.694 -12.050 1.00 86.25 310 ASP A CA 1
ATOM 2433 C C . ASP A 1 310 ? 4.956 -5.582 -10.875 1.00 86.25 310 ASP A C 1
ATOM 2435 O O . ASP A 1 310 ? 4.129 -6.160 -10.165 1.00 86.25 310 ASP A O 1
ATOM 2439 N N . ILE A 1 311 ? 6.267 -5.675 -10.629 1.00 89.88 311 ILE A N 1
ATOM 2440 C CA . ILE A 1 311 ? 6.863 -6.463 -9.542 1.00 89.88 311 ILE A CA 1
ATOM 2441 C C . ILE A 1 311 ? 6.748 -5.758 -8.180 1.00 89.88 311 ILE A C 1
ATOM 2443 O O . ILE A 1 311 ? 6.473 -6.424 -7.174 1.00 89.88 311 ILE A O 1
ATOM 2447 N N . VAL A 1 312 ? 6.945 -4.434 -8.124 1.00 88.75 312 VAL A N 1
ATOM 2448 C CA . VAL A 1 312 ? 7.023 -3.644 -6.873 1.00 88.75 312 VAL A CA 1
ATOM 2449 C C . VAL A 1 312 ? 5.893 -3.959 -5.872 1.00 88.75 312 VAL A C 1
ATOM 2451 O O . VAL A 1 312 ? 6.198 -4.228 -4.704 1.00 88.75 312 VAL A O 1
ATOM 2454 N N . PRO A 1 313 ? 4.600 -4.020 -6.261 1.00 87.12 313 PRO A N 1
ATOM 2455 C CA . PRO A 1 313 ? 3.514 -4.330 -5.327 1.00 87.12 313 PRO A CA 1
ATOM 2456 C C . PRO A 1 313 ? 3.662 -5.689 -4.629 1.00 87.12 313 PRO A C 1
ATOM 2458 O O . PRO A 1 313 ? 3.318 -5.828 -3.452 1.00 87.12 313 PRO A O 1
ATOM 2461 N N . TYR A 1 314 ? 4.199 -6.690 -5.328 1.00 87.44 314 TYR A N 1
ATOM 2462 C CA . TYR A 1 314 ? 4.402 -8.035 -4.786 1.00 87.44 314 TYR A CA 1
ATOM 2463 C C . TYR A 1 314 ? 5.625 -8.121 -3.874 1.00 87.44 314 TYR A C 1
ATOM 2465 O O . TYR A 1 314 ? 5.656 -8.968 -2.982 1.00 87.44 314 TYR A O 1
ATOM 2473 N N . MET A 1 315 ? 6.594 -7.217 -4.039 1.00 86.56 315 MET A N 1
ATOM 2474 C CA . MET A 1 315 ? 7.706 -7.077 -3.098 1.00 86.56 315 MET A CA 1
ATOM 2475 C C . MET A 1 315 ? 7.233 -6.484 -1.767 1.00 86.56 315 MET A C 1
ATOM 2477 O O . MET A 1 315 ? 7.591 -6.995 -0.704 1.00 86.56 315 MET A O 1
ATOM 2481 N N . TYR A 1 316 ? 6.340 -5.487 -1.802 1.00 83.75 316 TYR A N 1
ATOM 2482 C CA . TYR A 1 316 ? 5.668 -5.001 -0.591 1.00 83.75 316 TYR A CA 1
ATOM 2483 C C . TYR A 1 316 ? 4.833 -6.105 0.072 1.00 83.75 316 TYR A C 1
ATOM 2485 O O . TYR A 1 316 ? 4.979 -6.373 1.268 1.00 83.75 316 TYR A O 1
ATOM 2493 N N . ALA A 1 317 ? 3.983 -6.771 -0.712 1.00 84.69 317 ALA A N 1
ATOM 2494 C CA . ALA A 1 317 ? 3.094 -7.841 -0.264 1.00 84.69 317 ALA A CA 1
ATOM 2495 C C . ALA A 1 317 ? 3.723 -9.237 -0.424 1.00 84.69 317 ALA A C 1
ATOM 2497 O O . ALA A 1 317 ? 3.072 -10.179 -0.895 1.00 84.69 317 ALA A O 1
ATOM 2498 N N . SER A 1 318 ? 4.991 -9.378 -0.029 1.00 85.62 318 SER A N 1
ATOM 2499 C CA . SER A 1 318 ? 5.672 -10.671 -0.062 1.00 85.62 318 SER A CA 1
ATOM 2500 C C . SER A 1 318 ? 4.998 -11.657 0.898 1.00 85.62 318 SER A C 1
ATOM 2502 O O . SER A 1 318 ? 4.442 -11.272 1.932 1.00 85.62 318 SER A O 1
ATOM 2504 N N . VAL A 1 319 ? 5.068 -12.956 0.591 1.00 84.81 319 VAL A N 1
ATOM 2505 C CA . VAL A 1 319 ? 4.498 -14.009 1.455 1.00 84.81 319 VAL A CA 1
ATOM 2506 C C . VAL A 1 319 ? 5.044 -13.901 2.883 1.00 84.81 319 VAL A C 1
ATOM 2508 O O . VAL A 1 319 ? 4.290 -14.029 3.847 1.00 84.81 319 VAL A O 1
ATOM 2511 N N . SER A 1 320 ? 6.337 -13.595 3.019 1.00 83.81 320 SER A N 1
ATOM 2512 C CA . SER A 1 320 ? 6.984 -13.374 4.314 1.00 83.81 320 SER A CA 1
ATOM 2513 C C . SER A 1 320 ? 6.371 -12.183 5.059 1.00 83.81 320 SER A C 1
ATOM 2515 O O . SER A 1 320 ? 5.965 -12.326 6.214 1.00 83.81 320 SER A O 1
ATOM 2517 N N . ASN A 1 321 ? 6.205 -11.037 4.388 1.00 84.44 321 ASN A N 1
ATOM 2518 C CA . ASN A 1 321 ? 5.629 -9.830 4.989 1.00 84.44 321 ASN A CA 1
ATOM 2519 C C . ASN A 1 321 ? 4.168 -10.035 5.407 1.00 84.44 321 ASN A C 1
ATOM 2521 O O . ASN A 1 321 ? 3.759 -9.577 6.479 1.00 84.44 321 ASN A O 1
ATOM 2525 N N . ILE A 1 322 ? 3.384 -10.763 4.605 1.00 84.56 322 ILE A N 1
ATOM 2526 C CA . ILE A 1 322 ? 1.995 -11.111 4.936 1.00 84.56 322 ILE A CA 1
ATOM 2527 C C . ILE A 1 322 ? 1.953 -12.002 6.181 1.00 84.56 322 ILE A C 1
ATOM 2529 O O . ILE A 1 322 ? 1.235 -11.689 7.133 1.00 84.56 322 ILE A O 1
ATOM 2533 N N . LEU A 1 323 ? 2.747 -13.078 6.215 1.00 85.12 323 LEU A N 1
ATOM 2534 C CA . LEU A 1 323 ? 2.811 -13.982 7.368 1.00 85.12 323 LEU A CA 1
ATOM 2535 C C . LEU A 1 323 ? 3.259 -13.248 8.632 1.00 85.12 323 LEU A C 1
ATOM 2537 O O . LEU A 1 323 ? 2.643 -13.412 9.688 1.00 85.12 323 LEU A O 1
ATOM 2541 N N . PHE A 1 324 ? 4.279 -12.397 8.519 1.00 83.62 324 PHE A N 1
ATOM 2542 C CA . PHE A 1 324 ? 4.745 -11.565 9.620 1.00 83.62 324 PHE A CA 1
ATOM 2543 C C . PHE A 1 324 ? 3.610 -10.661 10.116 1.00 83.62 324 PHE A C 1
ATOM 2545 O O . PHE A 1 324 ? 3.257 -10.713 11.291 1.00 83.62 324 PHE A O 1
ATOM 2552 N N . THR A 1 325 ? 2.923 -9.945 9.226 1.00 81.75 325 THR A N 1
ATOM 2553 C CA . THR A 1 325 ? 1.771 -9.097 9.582 1.00 81.75 325 THR A CA 1
ATOM 2554 C C . THR A 1 325 ? 0.662 -9.885 10.292 1.00 81.75 325 THR A C 1
ATOM 2556 O O . THR A 1 325 ? 0.117 -9.425 11.299 1.00 81.75 325 THR A O 1
ATOM 2559 N N . CYS A 1 326 ? 0.358 -11.106 9.842 1.00 82.31 326 CYS A N 1
ATOM 2560 C CA . CYS A 1 326 ? -0.620 -11.974 10.502 1.00 82.31 326 CYS A CA 1
ATOM 2561 C C . CYS A 1 326 ? -0.194 -12.363 11.926 1.00 82.31 326 CYS A C 1
ATOM 2563 O O . CYS A 1 326 ? -1.000 -12.257 12.855 1.00 82.31 326 CYS A O 1
ATOM 2565 N N . VAL A 1 327 ? 1.064 -12.779 12.117 1.00 85.19 327 VAL A N 1
ATOM 2566 C CA . VAL A 1 327 ? 1.619 -13.130 13.440 1.00 85.19 327 VAL A CA 1
ATOM 2567 C C . VAL A 1 327 ? 1.555 -11.934 14.388 1.00 85.19 327 VAL A C 1
ATOM 2569 O O . VAL A 1 327 ? 1.190 -12.070 15.556 1.00 85.19 327 VAL A O 1
ATOM 2572 N N . TRP A 1 328 ? 1.841 -10.745 13.872 1.00 82.38 328 TRP A N 1
ATOM 2573 C CA . TRP A 1 328 ? 1.790 -9.493 14.613 1.00 82.38 328 TRP A CA 1
ATOM 2574 C C . TRP A 1 328 ? 0.399 -9.126 15.105 1.00 82.38 328 TRP A C 1
ATOM 2576 O O . TRP A 1 328 ? 0.203 -8.834 16.288 1.00 82.38 328 TRP A O 1
ATOM 2586 N N . ILE A 1 329 ? -0.581 -9.184 14.206 1.00 78.75 329 ILE A N 1
ATOM 2587 C CA . ILE A 1 329 ? -1.983 -8.948 14.547 1.00 78.75 329 ILE A CA 1
ATOM 2588 C C . ILE A 1 329 ? -2.440 -9.976 15.591 1.00 78.75 329 ILE A C 1
ATOM 2590 O O . ILE A 1 329 ? -3.054 -9.604 16.594 1.00 78.75 329 ILE A O 1
ATOM 2594 N N . ALA A 1 330 ? -2.081 -11.251 15.412 1.00 80.50 330 ALA A N 1
ATOM 2595 C CA . ALA A 1 330 ? -2.402 -12.311 16.364 1.00 80.50 330 ALA A CA 1
ATOM 2596 C C . ALA A 1 330 ? -1.778 -12.064 17.750 1.00 80.50 330 ALA A C 1
ATOM 2598 O O . ALA A 1 330 ? -2.459 -12.242 18.762 1.00 80.50 330 ALA A O 1
ATOM 2599 N N . ALA A 1 331 ? -0.527 -11.594 17.816 1.00 81.12 331 ALA A N 1
ATOM 2600 C CA . ALA A 1 331 ? 0.145 -11.264 19.072 1.00 81.12 331 ALA A CA 1
ATOM 2601 C C . ALA A 1 331 ? -0.569 -10.129 19.826 1.00 81.12 331 ALA A C 1
ATOM 2603 O O . ALA A 1 331 ? -0.852 -10.259 21.020 1.00 81.12 331 ALA A O 1
ATOM 2604 N N . ILE A 1 332 ? -0.935 -9.048 19.127 1.00 77.56 332 ILE A N 1
ATOM 2605 C CA . ILE A 1 332 ? -1.667 -7.916 19.718 1.00 77.56 332 ILE A CA 1
ATOM 2606 C C . ILE A 1 332 ? -3.036 -8.377 20.240 1.00 77.56 332 ILE A C 1
ATOM 2608 O O . ILE A 1 332 ? -3.386 -8.104 21.393 1.00 77.56 332 ILE A O 1
ATOM 2612 N N . ILE A 1 333 ? -3.794 -9.128 19.433 1.00 75.56 333 ILE A N 1
ATOM 2613 C CA . ILE A 1 333 ? -5.096 -9.686 19.838 1.00 75.56 333 ILE A CA 1
ATOM 2614 C C . ILE A 1 333 ? -4.939 -10.613 21.052 1.00 75.56 333 ILE A C 1
ATOM 2616 O O . ILE A 1 333 ? -5.753 -10.554 21.981 1.00 75.56 333 ILE A O 1
ATOM 2620 N N . GLY A 1 334 ? -3.887 -11.435 21.083 1.00 73.25 334 GLY A N 1
ATOM 2621 C CA . GLY A 1 334 ? -3.560 -12.317 22.201 1.00 73.25 334 GLY A CA 1
ATOM 2622 C C . GLY A 1 334 ? -3.344 -11.549 23.506 1.00 73.25 334 GLY A C 1
ATOM 2623 O O . GLY A 1 334 ? -3.975 -11.869 24.517 1.00 73.25 334 GLY A O 1
ATOM 2624 N N . ILE A 1 335 ? -2.543 -10.478 23.474 1.00 74.81 335 ILE A N 1
ATOM 2625 C CA . ILE A 1 335 ? -2.302 -9.612 24.641 1.00 74.81 335 ILE A CA 1
ATOM 2626 C C . ILE A 1 335 ? -3.615 -9.001 25.142 1.00 74.81 335 ILE A C 1
ATOM 2628 O O . ILE A 1 335 ? -3.918 -9.077 26.336 1.00 74.81 335 ILE A O 1
ATOM 2632 N N . PHE A 1 336 ? -4.437 -8.450 24.245 1.00 72.19 336 PHE A N 1
ATOM 2633 C CA . PHE A 1 336 ? -5.731 -7.888 24.636 1.00 72.19 336 PHE A CA 1
ATOM 2634 C C . PHE A 1 336 ? -6.685 -8.936 25.220 1.00 72.19 336 PHE A C 1
ATOM 2636 O O . PHE A 1 336 ? -7.411 -8.647 26.173 1.00 72.19 336 PHE A O 1
ATOM 2643 N N . THR A 1 337 ? -6.678 -10.155 24.682 1.00 70.62 337 THR A N 1
ATOM 2644 C CA . THR A 1 337 ? -7.524 -11.251 25.172 1.00 70.62 337 THR A CA 1
ATOM 2645 C C . THR A 1 337 ? -7.120 -11.666 26.587 1.00 70.62 337 THR A C 1
ATOM 2647 O O . THR A 1 337 ? -7.986 -11.829 27.452 1.00 70.62 337 THR A O 1
ATOM 2650 N N . ILE A 1 338 ? -5.814 -11.749 26.866 1.00 73.00 338 ILE A N 1
ATOM 2651 C CA . ILE A 1 338 ? -5.282 -12.019 28.210 1.00 73.00 338 ILE A CA 1
ATOM 2652 C C . ILE A 1 338 ? -5.680 -10.903 29.185 1.00 73.00 338 ILE A C 1
ATOM 2654 O O . ILE A 1 338 ? -6.169 -11.191 30.281 1.00 73.00 338 ILE A O 1
ATOM 2658 N N . LEU A 1 339 ? -5.534 -9.636 28.780 1.00 69.00 339 LEU A N 1
ATOM 2659 C CA . LEU A 1 339 ? -5.934 -8.486 29.597 1.00 69.00 339 LEU A CA 1
ATOM 2660 C C . LEU A 1 339 ? -7.433 -8.499 29.917 1.00 69.00 339 LEU A C 1
ATOM 2662 O O . LEU A 1 339 ? -7.817 -8.309 31.074 1.00 69.00 339 LEU A O 1
ATOM 2666 N N . LYS A 1 340 ? -8.280 -8.786 28.920 1.00 67.19 340 LYS A N 1
ATOM 2667 C CA . LYS A 1 340 ? -9.737 -8.883 29.089 1.00 67.19 340 LYS A CA 1
ATOM 2668 C C . LYS A 1 340 ? -10.117 -9.997 30.065 1.00 67.19 340 LYS A C 1
ATOM 2670 O O . LYS A 1 340 ? -10.881 -9.749 30.996 1.00 67.19 340 LYS A O 1
ATOM 2675 N N . ARG A 1 341 ? -9.547 -11.197 29.899 1.00 67.81 341 ARG A N 1
ATOM 2676 C CA . ARG A 1 341 ? -9.825 -12.355 30.769 1.00 67.81 341 ARG A CA 1
ATOM 2677 C C . ARG A 1 341 ? -9.422 -12.084 32.218 1.00 67.81 341 ARG A C 1
ATOM 2679 O O . ARG A 1 341 ? -10.147 -12.442 33.141 1.00 67.81 341 ARG A O 1
ATOM 2686 N N . LYS A 1 342 ? -8.284 -11.416 32.424 1.00 65.94 342 LYS A N 1
ATOM 2687 C CA . LYS A 1 342 ? -7.792 -11.096 33.767 1.00 65.94 342 LYS A CA 1
ATOM 2688 C C . LYS A 1 342 ? -8.629 -10.021 34.462 1.00 65.94 342 LYS A C 1
ATOM 2690 O O . LYS A 1 342 ? -8.878 -10.133 35.658 1.00 65.94 342 LYS A O 1
ATOM 2695 N N . LYS A 1 343 ? -9.106 -9.022 33.715 1.00 64.31 343 LYS A N 1
ATOM 2696 C CA . LYS A 1 343 ? -10.041 -8.012 34.227 1.00 64.31 343 LYS A CA 1
ATOM 2697 C C . LYS A 1 343 ? -11.357 -8.646 34.696 1.00 64.31 343 LYS A C 1
ATOM 2699 O O . LYS A 1 343 ? -11.787 -8.376 35.809 1.00 64.31 343 LYS A O 1
ATOM 2704 N N . GLN A 1 344 ? -11.933 -9.545 33.894 1.00 63.78 344 GLN A N 1
ATOM 2705 C CA . GLN A 1 344 ? -13.167 -10.263 34.245 1.00 63.78 344 GLN A CA 1
ATOM 2706 C C . GLN A 1 344 ? -13.016 -11.120 35.514 1.00 63.78 344 GLN A C 1
ATOM 2708 O O . GLN A 1 344 ? -13.936 -11.185 36.322 1.00 63.78 344 GLN A O 1
ATOM 2713 N N . HIS A 1 345 ? -11.850 -11.747 35.715 1.00 61.75 345 HIS A N 1
ATOM 2714 C CA . HIS A 1 345 ? -11.565 -12.523 36.926 1.00 61.75 345 HIS A CA 1
ATOM 2715 C C . HIS A 1 345 ? -11.554 -11.648 38.190 1.00 61.75 345 HIS A C 1
ATOM 2717 O O . HIS A 1 345 ? -12.127 -12.032 39.207 1.00 61.75 345 HIS A O 1
ATOM 2723 N N . LEU A 1 346 ? -10.946 -10.459 38.125 1.00 62.09 346 LEU A N 1
ATOM 2724 C CA . LEU A 1 346 ? -10.933 -9.510 39.246 1.00 62.09 346 LEU A CA 1
ATOM 2725 C C . LEU A 1 346 ? -12.347 -9.005 39.562 1.00 62.09 346 LEU A C 1
ATOM 2727 O O . LEU A 1 346 ? -12.773 -9.070 40.708 1.00 62.09 346 LEU A O 1
ATOM 2731 N N . GLU A 1 347 ? -13.123 -8.633 38.539 1.00 59.12 347 GLU A N 1
ATOM 2732 C CA . GLU A 1 347 ? -14.521 -8.204 38.708 1.00 59.12 347 GLU A CA 1
ATOM 2733 C C . GLU A 1 347 ? -15.415 -9.305 39.311 1.00 59.12 347 GLU A C 1
ATOM 2735 O O . GLU A 1 347 ? -16.356 -9.006 40.048 1.00 59.12 347 GLU A O 1
ATOM 2740 N N . SER A 1 348 ? -15.143 -10.583 39.014 1.00 54.78 348 SER A N 1
ATOM 2741 C CA . SER A 1 348 ? -15.863 -11.708 39.628 1.00 54.78 348 SER A CA 1
ATOM 2742 C C . SER A 1 348 ? -15.472 -11.952 41.088 1.00 54.78 348 SER A C 1
ATOM 2744 O O . SER A 1 348 ? -16.338 -12.300 41.890 1.00 54.78 348 SER A O 1
ATOM 2746 N N . PHE A 1 349 ? -14.201 -11.731 41.437 1.00 56.00 349 PHE A N 1
ATOM 2747 C CA . PHE A 1 349 ? -13.690 -11.892 42.798 1.00 56.00 349 PHE A CA 1
ATOM 2748 C C . PHE A 1 349 ? -14.230 -10.800 43.733 1.00 56.00 349 PHE A C 1
ATOM 2750 O O . PHE A 1 349 ? -14.712 -11.107 44.826 1.00 56.00 349 PHE A O 1
ATOM 2757 N N . ASP A 1 350 ? -14.261 -9.550 43.266 1.00 54.88 350 ASP A N 1
ATOM 2758 C CA . ASP A 1 350 ? -14.825 -8.424 44.022 1.00 54.88 350 ASP A CA 1
ATOM 2759 C C . ASP A 1 350 ? -16.330 -8.621 44.279 1.00 54.88 350 ASP A C 1
ATOM 2761 O O . ASP A 1 350 ? -16.793 -8.485 45.413 1.00 54.88 350 ASP A O 1
ATOM 2765 N N . LYS A 1 351 ? -17.085 -9.090 43.269 1.00 54.91 351 LYS A N 1
ATOM 2766 C CA . LYS A 1 351 ? -18.512 -9.439 43.419 1.00 54.91 351 LYS A CA 1
ATOM 2767 C C . LYS A 1 351 ? -18.762 -10.578 44.413 1.00 54.91 351 LYS A C 1
ATOM 2769 O O . LYS A 1 351 ? -19.785 -10.553 45.091 1.00 54.91 351 LYS A O 1
ATOM 2774 N N . SER A 1 352 ? -17.873 -11.573 44.503 1.00 49.28 352 SER A N 1
ATOM 2775 C CA . SER A 1 352 ? -18.021 -12.682 45.463 1.00 49.28 352 SER A CA 1
ATOM 2776 C C . SER A 1 352 ? -17.728 -12.287 46.911 1.00 49.28 352 SER A C 1
ATOM 2778 O O . SER A 1 352 ? -18.281 -12.895 47.824 1.00 49.28 352 SER A O 1
ATOM 2780 N N . ASN A 1 353 ? -16.908 -11.254 47.120 1.00 46.12 353 ASN A N 1
ATOM 2781 C CA . ASN A 1 353 ? -16.519 -10.780 48.449 1.00 46.12 353 ASN A CA 1
ATOM 2782 C C . ASN A 1 353 ? -17.357 -9.589 48.948 1.00 46.12 353 ASN A C 1
ATOM 2784 O O . ASN A 1 353 ? -17.095 -9.082 50.036 1.00 46.12 353 ASN A O 1
ATOM 2788 N N . GLY A 1 354 ? -18.377 -9.164 48.192 1.00 38.81 354 GLY A N 1
ATOM 2789 C CA . GLY A 1 354 ? -19.322 -8.130 48.619 1.00 38.81 354 GLY A CA 1
ATOM 2790 C C . GLY A 1 354 ? -18.712 -6.734 48.781 1.00 38.81 354 GLY A C 1
ATOM 2791 O O . GLY A 1 354 ? -19.178 -5.983 49.639 1.00 38.81 354 GLY A O 1
ATOM 2792 N N . VAL A 1 355 ? -17.681 -6.404 47.992 1.00 39.84 355 VAL A N 1
ATOM 2793 C CA . VAL A 1 355 ? -17.091 -5.052 47.909 1.00 39.84 355 VAL A CA 1
ATOM 2794 C C . VAL A 1 355 ? -17.720 -4.256 46.773 1.00 39.84 355 VAL A C 1
ATOM 2796 O O . VAL A 1 355 ? -17.925 -4.837 45.681 1.00 39.84 355 VAL A O 1
#

Foldseek 3Di:
DCCLVVLQVCLVVDPPPCVVVVVPLVVVVVCCCCVPLVVVLVVLCVPPVPCSVVVSVCVLVVLLQVLQCVLVVVVVVVCVVVVHDDPPLPDDDQPDDDPPDDSLQDPDADAQDPSLVVLVVLLVVLVVSCVSCVVSVNNSCNVVSVSNSSSSVVVSVVSVVSNDPCPDPPPPVDPDDPLRVVLVVLVVVLVVVLVVLVVVLVVVLVVLCVQQQVLLVLLLVLLVVLLVDLQLVSNLVSLVSNLVSQDCFDFLDPPDGDLLRTRVNLNVLSVVLNVLSVVLNVDDSPDPSNVVSSVVSNVSSVSNSVSSVVSNVSSSVPPVNVVVVVVSVVVNVVSVVVSVVSVVVVVVVCVVVVD

Nearest PDB structures (foldseek):
  6m97-assembly1_A  TM=3.920E-01  e=1.764E+00  Salmo salar
  6rz7-assembly1_A  TM=2.555E-01  e=4.062E+00  Homo sapiens
  6ixf-assembly1_A  TM=2.038E-01  e=9.772E+00  Homo sapiens

Secondary structure (DSSP, 8-state):
-TTHHHHHHHHHH----TTTTTHHHHHHHHHHHIIIIIHHHHHHHHH-TTTHHHHHHHHHHHHHHHHHTHHHHHHHHHHHHTT------PPP-----STT--GGGSS-PPPPPHHHHHHHHHHHHHHHHHHHHHHTT-GGGHHHHHHHHHHHHHHHHHHHHH---------------HHHHHHHHHHHHHHHHHHHHHHHHHHHHHHHIIIIIHHHHHHHHHHHHHHH---HHHHHHHHHHHHHHS-SS-BS-SSS--GGGBHHHHHHHHHHHHHHHHHHHTS-TTSHHHHHHHHHHHHHHHHHHHHHHHHHHHHHT-HHHHHHHHHHHHHHHHHHHHHHHHHHHHHHHHHHTT-